Protein AF-A0A1V5F0I2-F1 (afdb_monomer_lite)

Foldseek 3Di:
DVVVVVVVVVVVVVVVVVVVVPDPPVVVVVVLLVVLLVLLVVLLVQLLCVVVVVDPDDDLVVSVVVNQVSLLVLLLQLVLVSLVVSVVSQVVSCVPGNNSDDPPDCSVVSNVSSNVNNVQQVVLLPDDWDWDDAVQFIWICRSNVQKIWTAGPDDDDPVLVVLLVVLPFDQDVVVNTGMDGNDPSVVVSVVVSRVVRVVD

pLDDT: mean 91.67, std 5.48, range [57.0, 97.25]

Radius of gyration: 23.72 Å; chains: 1; bounding box: 55×35×64 Å

Sequence (200 aa):
MMEFSDWRERALKAIAKKKEDNKPQSVKNSENWERLRNDIISSAATIHGINTGIERGYSKALFVSNIYQKVETYAKHGNVEIVSAAIEEIRKFNETMSVVITERHKFFKLLEMAENAKAAKESNSERENSEITIPGGKVVQNWKENRLQIIFDNKPDYDTIRELKKWGFKWAPSVAAWQRFNNNNSIFALKQIIKYLKEK

Secondary structure (DSSP, 8-state):
-HHHHHHHHHHHHHHHHHHHHTS-HHHHHHHHHHHHHHHHHHHHHHHHHHHTTSS-S--HHHHHHHHHHHHHHHHHTT-HHHHHHHHHHHHHHHHHT--SS-TTSTTTTHHHHHHHHHHHHHHHHHSPPEEEEETTEEEEEETTTTEEEEEESSPPPHHHHHHHHHTT-EEEGGGTEEEEESSHHHHHHHHHHHHHHH--

Structure (mmCIF, N/CA/C/O backbone):
data_AF-A0A1V5F0I2-F1
#
_entry.id   AF-A0A1V5F0I2-F1
#
loop_
_atom_site.group_PDB
_atom_site.id
_atom_site.type_symbol
_atom_site.label_atom_id
_atom_site.label_alt_id
_atom_site.label_comp_id
_atom_site.label_asym_id
_atom_site.label_entity_id
_atom_site.label_seq_id
_atom_site.pdbx_PDB_ins_code
_atom_site.Cartn_x
_atom_site.Cartn_y
_atom_site.Cartn_z
_atom_site.occupancy
_atom_site.B_iso_or_equiv
_atom_site.auth_seq_id
_atom_site.auth_comp_id
_atom_site.auth_asym_id
_atom_site.auth_atom_id
_atom_site.pdbx_PDB_model_num
ATOM 1 N N . MET A 1 1 ? -33.434 -22.268 -12.925 1.00 57.00 1 MET A N 1
ATOM 2 C CA . MET A 1 1 ? -32.178 -23.034 -13.117 1.00 57.00 1 MET A CA 1
ATOM 3 C C . MET A 1 1 ? -30.894 -22.190 -12.991 1.00 57.00 1 MET A C 1
ATOM 5 O O . MET A 1 1 ? -29.822 -22.765 -13.105 1.00 57.00 1 MET A O 1
ATOM 9 N N . MET A 1 2 ? -30.958 -20.878 -12.700 1.00 62.00 2 MET A N 1
ATOM 10 C CA . MET A 1 2 ? -29.774 -19.996 -12.570 1.00 62.00 2 MET A CA 1
ATOM 11 C C . MET A 1 2 ? -29.039 -20.139 -11.217 1.00 62.00 2 MET A C 1
ATOM 13 O O . MET A 1 2 ? -27.815 -20.145 -11.173 1.00 62.00 2 MET A O 1
ATOM 17 N N . GLU A 1 3 ? -29.780 -20.394 -10.134 1.00 79.25 3 GLU A N 1
ATOM 18 C CA . GLU A 1 3 ? -29.269 -20.452 -8.750 1.00 79.25 3 GLU A CA 1
ATOM 19 C C . GLU A 1 3 ? -28.135 -21.468 -8.511 1.00 79.25 3 GLU A C 1
ATOM 21 O O 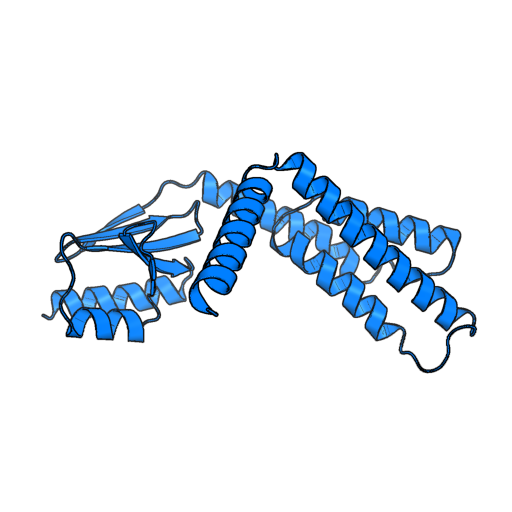. GLU A 1 3 ? -27.153 -21.168 -7.833 1.00 79.25 3 GLU A O 1
ATOM 26 N N . PHE A 1 4 ? -28.229 -22.678 -9.080 1.00 85.12 4 PHE A N 1
ATOM 27 C CA . PHE A 1 4 ? -27.209 -23.713 -8.860 1.00 85.12 4 PHE A CA 1
ATOM 28 C C . PHE A 1 4 ? -25.910 -23.431 -9.626 1.00 85.12 4 PHE A C 1
ATOM 30 O O . PHE A 1 4 ? -24.822 -23.704 -9.118 1.00 85.12 4 PHE A O 1
ATOM 37 N N . SER A 1 5 ? -26.011 -22.862 -10.832 1.00 87.06 5 SER A N 1
ATOM 38 C CA . SER A 1 5 ? -24.840 -22.491 -11.633 1.00 87.06 5 SER A CA 1
ATOM 39 C C . SER A 1 5 ? -24.050 -21.373 -10.954 1.00 87.06 5 SER A C 1
ATOM 41 O O . SER A 1 5 ? -22.839 -21.506 -10.770 1.00 87.06 5 SER A O 1
ATOM 43 N N . ASP A 1 6 ? -24.742 -20.330 -10.492 1.00 90.19 6 ASP A N 1
ATOM 44 C CA . ASP A 1 6 ? -24.127 -19.195 -9.799 1.00 90.19 6 ASP A CA 1
ATOM 45 C C . ASP A 1 6 ? -23.510 -19.620 -8.461 1.00 90.19 6 ASP A C 1
ATOM 47 O O . ASP A 1 6 ? -22.396 -19.212 -8.113 1.00 90.19 6 ASP A O 1
ATOM 51 N N . TRP A 1 7 ? -24.200 -20.487 -7.712 1.00 91.31 7 TRP A N 1
ATOM 52 C CA . TRP A 1 7 ? -23.655 -21.071 -6.489 1.00 91.31 7 TRP A CA 1
ATOM 53 C C . TRP A 1 7 ? -22.389 -21.889 -6.768 1.00 91.31 7 TRP A C 1
ATOM 55 O O . TRP A 1 7 ? -21.374 -21.702 -6.091 1.00 91.31 7 TRP A O 1
ATOM 65 N N . ARG A 1 8 ? -22.409 -22.752 -7.792 1.00 92.81 8 ARG A N 1
ATOM 66 C CA . ARG A 1 8 ? -21.257 -23.576 -8.179 1.00 92.81 8 ARG A CA 1
ATOM 67 C C . ARG A 1 8 ? -20.074 -22.712 -8.600 1.00 92.81 8 ARG A C 1
ATOM 69 O O . ARG A 1 8 ? -18.951 -22.992 -8.190 1.00 92.81 8 ARG A O 1
ATOM 76 N N . GLU A 1 9 ? -20.301 -21.652 -9.371 1.00 92.94 9 GLU A N 1
ATOM 77 C CA . GLU A 1 9 ? -19.242 -20.724 -9.771 1.00 92.94 9 GLU A CA 1
ATOM 78 C C . GLU A 1 9 ? -18.611 -20.034 -8.551 1.00 92.94 9 GLU A C 1
ATOM 80 O O . GLU A 1 9 ? -17.384 -19.990 -8.423 1.00 92.94 9 GLU A O 1
ATOM 85 N N . ARG A 1 10 ? -19.433 -19.552 -7.608 1.00 91.44 10 ARG A N 1
ATOM 86 C CA . ARG A 1 10 ? -18.952 -18.958 -6.349 1.00 91.44 10 ARG A CA 1
ATOM 87 C C . ARG A 1 10 ? -18.160 -19.961 -5.513 1.00 91.44 10 ARG A C 1
ATOM 89 O O . ARG A 1 10 ? -17.100 -19.608 -4.997 1.00 91.44 10 ARG A O 1
ATOM 96 N N . ALA A 1 11 ? -18.633 -21.202 -5.409 1.00 91.88 11 ALA A N 1
ATOM 97 C CA . ALA A 1 11 ? -17.952 -22.266 -4.678 1.00 91.88 11 ALA A CA 1
ATOM 98 C C . ALA A 1 11 ? -16.592 -22.603 -5.309 1.00 91.88 11 ALA A C 1
ATOM 100 O O . ALA A 1 11 ? -15.584 -22.652 -4.606 1.00 91.88 11 ALA A O 1
ATOM 101 N N . LEU A 1 12 ? -16.529 -22.749 -6.636 1.00 94.69 12 LEU A N 1
ATOM 102 C CA . LEU A 1 12 ? -15.278 -22.996 -7.357 1.00 94.69 12 LEU A CA 1
ATOM 103 C C . LEU A 1 12 ? -14.288 -21.835 -7.198 1.00 94.69 12 LEU A C 1
ATOM 105 O O . LEU A 1 12 ? -13.113 -22.075 -6.923 1.00 94.69 12 LEU A O 1
ATOM 109 N N . LYS A 1 13 ? -14.755 -20.581 -7.282 1.00 92.88 13 LYS A N 1
ATOM 110 C CA . LYS A 1 13 ? -13.926 -19.394 -7.005 1.00 92.88 13 LYS A CA 1
ATOM 111 C C . LYS A 1 13 ? -13.403 -19.388 -5.567 1.00 92.88 13 LYS A C 1
ATOM 113 O O . LYS A 1 13 ? -12.234 -19.078 -5.351 1.00 92.88 13 LYS A O 1
ATOM 118 N N . ALA A 1 14 ? -14.229 -19.757 -4.588 1.00 90.56 14 ALA A N 1
ATOM 119 C CA . ALA A 1 14 ? -13.815 -19.847 -3.189 1.00 90.56 14 ALA A CA 1
ATOM 120 C C . ALA A 1 14 ? -12.764 -20.949 -2.964 1.00 90.56 14 ALA A C 1
ATOM 122 O O . ALA A 1 14 ? -11.783 -20.720 -2.258 1.00 90.56 14 ALA A O 1
ATOM 123 N N . ILE A 1 15 ? -12.925 -22.115 -3.599 1.00 91.50 15 ILE A N 1
ATOM 124 C CA . ILE A 1 15 ? -11.950 -23.216 -3.554 1.00 91.50 15 ILE A CA 1
ATOM 125 C C . ILE A 1 15 ? -10.629 -22.790 -4.201 1.00 91.50 15 ILE A C 1
ATOM 127 O O . ILE A 1 15 ? -9.569 -22.988 -3.608 1.00 91.50 15 ILE A O 1
ATOM 131 N N . ALA A 1 16 ? -10.681 -22.169 -5.383 1.00 91.06 16 ALA A N 1
ATOM 132 C CA . ALA A 1 16 ? -9.500 -21.660 -6.074 1.00 91.06 16 ALA A CA 1
ATOM 133 C C . ALA A 1 16 ? -8.764 -20.616 -5.225 1.00 91.06 16 ALA A C 1
ATOM 135 O O . ALA A 1 16 ? -7.553 -20.715 -5.048 1.00 91.06 16 ALA A O 1
ATOM 136 N N . LYS A 1 17 ? -9.503 -19.679 -4.619 1.00 88.25 17 LYS A N 1
ATOM 137 C CA . LYS A 1 17 ? -8.945 -18.695 -3.689 1.00 88.25 17 LYS A CA 1
ATOM 138 C C . LYS A 1 17 ? -8.277 -19.363 -2.490 1.00 88.25 17 LYS A C 1
ATOM 140 O O . LYS A 1 17 ? -7.156 -19.013 -2.162 1.00 88.25 17 LYS A O 1
ATOM 145 N N . LYS A 1 18 ? -8.910 -20.369 -1.880 1.00 88.38 18 LYS A N 1
ATOM 146 C CA . LYS A 1 18 ? -8.328 -21.099 -0.744 1.00 88.38 18 LYS A CA 1
ATOM 147 C C . LYS A 1 18 ? -7.057 -21.860 -1.136 1.00 88.38 18 LYS A C 1
ATOM 149 O O . LYS A 1 18 ? -6.106 -21.911 -0.363 1.00 88.38 18 LYS A O 1
ATOM 154 N N . LYS A 1 19 ? -7.022 -22.428 -2.345 1.00 88.12 19 LYS A N 1
ATOM 155 C CA . LYS A 1 19 ? -5.822 -23.066 -2.902 1.00 88.12 19 LYS A CA 1
ATOM 156 C C . LYS A 1 19 ? -4.697 -22.048 -3.110 1.00 88.12 19 LYS A C 1
ATOM 158 O O . LYS A 1 19 ? -3.558 -22.340 -2.762 1.00 88.12 19 LYS A O 1
ATOM 163 N N . GLU A 1 20 ? -5.022 -20.865 -3.627 1.00 82.06 20 GLU A N 1
ATOM 164 C CA . GLU A 1 20 ? -4.080 -19.753 -3.787 1.00 82.06 20 GLU A CA 1
ATOM 165 C C . GLU A 1 20 ? -3.567 -19.255 -2.429 1.00 82.06 20 GLU A C 1
ATOM 167 O O . GLU A 1 20 ? -2.363 -19.112 -2.235 1.00 82.06 20 GLU A O 1
ATOM 172 N N . ASP A 1 21 ? -4.457 -19.064 -1.454 1.00 81.69 21 ASP A N 1
ATOM 173 C CA . ASP A 1 21 ? -4.124 -18.626 -0.097 1.00 81.69 21 ASP A CA 1
ATOM 174 C C . ASP A 1 21 ? -3.159 -19.608 0.587 1.00 81.69 21 ASP A C 1
ATOM 176 O O . ASP A 1 21 ? -2.220 -19.165 1.248 1.00 81.69 21 ASP A O 1
ATOM 180 N N . ASN A 1 22 ? -3.306 -20.909 0.325 1.00 86.75 22 ASN A N 1
ATOM 181 C CA . ASN A 1 22 ? -2.436 -21.965 0.844 1.00 86.75 22 ASN A CA 1
ATOM 182 C C . ASN A 1 22 ? -1.082 -22.106 0.123 1.00 86.75 22 ASN A C 1
ATOM 184 O O . ASN A 1 22 ? -0.243 -22.880 0.587 1.00 86.75 22 ASN A O 1
ATOM 188 N N . LYS A 1 23 ? -0.835 -21.410 -0.999 1.00 87.44 23 LYS A N 1
ATOM 189 C CA . LYS A 1 23 ? 0.492 -21.446 -1.638 1.00 87.44 23 LYS A CA 1
ATOM 190 C C . LYS A 1 23 ? 1.561 -20.902 -0.673 1.00 87.44 23 LYS A C 1
ATOM 192 O O . LYS A 1 23 ? 1.317 -19.872 -0.033 1.00 87.44 23 LYS A O 1
ATOM 197 N N . PRO A 1 24 ? 2.760 -21.515 -0.612 1.00 86.81 24 PRO A N 1
ATOM 198 C CA . PRO A 1 24 ? 3.881 -20.969 0.146 1.00 86.81 24 PRO A CA 1
ATOM 199 C C . PRO A 1 24 ? 4.198 -19.531 -0.274 1.00 86.81 24 PRO A C 1
ATOM 201 O O . PRO A 1 24 ? 4.158 -19.192 -1.460 1.00 86.81 24 PRO A O 1
ATOM 204 N N . GLN A 1 25 ? 4.549 -18.686 0.696 1.00 78.81 25 GLN A N 1
ATOM 205 C CA . GLN A 1 25 ? 4.802 -17.265 0.444 1.00 78.81 25 GLN A CA 1
ATOM 206 C C . GLN A 1 25 ? 5.958 -17.036 -0.543 1.00 78.81 25 GLN A C 1
ATOM 208 O O . GLN A 1 25 ? 5.900 -16.101 -1.337 1.00 78.81 25 GLN A O 1
ATOM 213 N N . SER A 1 26 ? 6.968 -17.911 -0.551 1.00 80.94 26 SER A N 1
ATOM 214 C CA . SER A 1 26 ? 8.085 -17.864 -1.503 1.00 80.94 26 SER A CA 1
ATOM 215 C C . SER A 1 26 ? 7.626 -18.006 -2.957 1.00 80.94 26 SER A C 1
ATOM 217 O O . SER A 1 26 ? 8.048 -17.231 -3.809 1.00 80.94 26 SER A O 1
ATOM 219 N N . VAL A 1 27 ? 6.706 -18.937 -3.229 1.00 83.69 27 VAL A N 1
ATOM 220 C CA . VAL A 1 27 ? 6.144 -19.169 -4.570 1.00 83.69 27 VAL A CA 1
ATOM 221 C C . VAL A 1 27 ? 5.279 -17.988 -5.008 1.00 83.69 27 VAL A C 1
ATOM 223 O O . VAL A 1 27 ? 5.364 -17.538 -6.145 1.00 83.69 27 VAL A O 1
ATOM 226 N N . LYS A 1 28 ? 4.482 -17.420 -4.095 1.00 82.06 28 LYS A N 1
ATOM 227 C CA . LYS A 1 28 ? 3.721 -16.195 -4.392 1.00 82.06 28 LYS A CA 1
ATOM 228 C C . LYS A 1 28 ? 4.651 -15.034 -4.738 1.00 82.06 28 LYS A C 1
ATOM 230 O O . LYS A 1 28 ? 4.360 -14.263 -5.647 1.00 82.06 28 LYS A O 1
ATOM 235 N N . ASN A 1 29 ? 5.758 -14.893 -4.011 1.00 82.94 29 ASN A N 1
ATOM 236 C CA . ASN A 1 29 ? 6.728 -13.830 -4.250 1.00 82.94 29 ASN A CA 1
ATOM 237 C C . ASN A 1 29 ? 7.417 -13.993 -5.609 1.00 82.94 29 ASN A C 1
ATOM 239 O O . ASN A 1 29 ? 7.534 -13.001 -6.323 1.00 82.94 29 ASN A O 1
ATOM 243 N N . SER A 1 30 ? 7.805 -15.213 -5.994 1.00 86.12 30 SER A N 1
ATOM 244 C CA . SER A 1 30 ? 8.421 -15.464 -7.302 1.00 86.12 30 SER A CA 1
ATOM 245 C C . SER A 1 30 ? 7.444 -15.241 -8.459 1.00 86.12 30 SER A C 1
ATOM 247 O O . SER A 1 30 ? 7.791 -14.549 -9.410 1.00 86.12 30 SER A O 1
ATOM 249 N N . GLU A 1 31 ? 6.203 -15.732 -8.361 1.00 89.25 31 GLU A N 1
ATOM 250 C CA . GLU A 1 31 ? 5.157 -15.478 -9.366 1.00 89.25 31 GLU A CA 1
ATOM 251 C C . GLU A 1 31 ? 4.874 -13.972 -9.517 1.00 89.25 31 GLU A C 1
ATOM 253 O O . GLU A 1 31 ? 4.729 -13.459 -10.628 1.00 89.25 31 GLU A O 1
ATOM 258 N N . ASN A 1 32 ? 4.805 -13.247 -8.397 1.00 88.94 32 ASN A N 1
ATOM 259 C CA . ASN A 1 32 ? 4.594 -11.801 -8.399 1.00 88.94 32 ASN A CA 1
ATOM 260 C C . ASN A 1 32 ? 5.786 -11.042 -8.994 1.00 88.94 32 ASN A C 1
ATOM 262 O O . ASN A 1 32 ? 5.575 -10.091 -9.747 1.00 88.94 32 ASN A O 1
ATOM 266 N N . TRP A 1 33 ? 7.015 -11.457 -8.674 1.00 93.88 33 TRP A N 1
ATOM 267 C CA . TRP A 1 33 ? 8.226 -10.898 -9.270 1.00 93.88 33 TRP A CA 1
ATOM 268 C C . TRP A 1 33 ? 8.237 -11.102 -10.782 1.00 93.88 33 TRP A C 1
ATOM 270 O O . TRP A 1 33 ? 8.435 -10.140 -11.513 1.00 93.88 33 TRP A O 1
ATOM 280 N N . GLU A 1 34 ? 7.945 -12.310 -11.261 1.00 94.25 34 GLU A N 1
ATOM 281 C CA . GLU A 1 34 ? 7.967 -12.616 -12.691 1.00 94.25 34 GLU A CA 1
ATOM 282 C C . GLU A 1 34 ? 6.945 -11.776 -13.470 1.00 94.25 34 GLU A C 1
ATOM 284 O O . GLU A 1 34 ? 7.245 -11.229 -14.532 1.00 94.25 34 GLU A O 1
ATOM 289 N N . ARG A 1 35 ? 5.740 -11.589 -12.918 1.00 93.62 35 ARG A N 1
ATOM 290 C CA . ARG A 1 35 ? 4.734 -10.684 -13.501 1.00 93.62 35 ARG A CA 1
ATOM 291 C C . ARG A 1 35 ? 5.236 -9.243 -13.563 1.00 93.62 35 ARG A C 1
ATOM 293 O O . ARG A 1 35 ? 5.158 -8.615 -14.616 1.00 93.62 35 ARG A O 1
ATOM 300 N N . LEU A 1 36 ? 5.775 -8.734 -12.453 1.00 95.94 36 LEU A N 1
ATOM 301 C CA . LEU A 1 36 ? 6.311 -7.376 -12.387 1.00 95.94 36 LEU A CA 1
ATOM 302 C C . LEU A 1 36 ? 7.481 -7.183 -13.360 1.00 95.94 36 LEU A C 1
ATOM 304 O O . LEU A 1 36 ? 7.539 -6.170 -14.051 1.00 95.94 36 LEU A O 1
ATOM 308 N N . ARG A 1 37 ? 8.392 -8.153 -13.436 1.00 96.38 37 ARG A N 1
ATOM 309 C CA . ARG A 1 37 ? 9.542 -8.145 -14.338 1.00 96.38 37 ARG A CA 1
ATOM 310 C C . ARG A 1 37 ? 9.094 -8.052 -15.794 1.00 96.38 37 ARG A C 1
ATOM 312 O O . ARG A 1 37 ? 9.565 -7.175 -16.513 1.00 96.38 37 ARG A O 1
ATOM 319 N N . ASN A 1 38 ? 8.144 -8.888 -16.208 1.00 96.19 38 ASN A N 1
ATOM 320 C CA . ASN A 1 38 ? 7.595 -8.855 -17.566 1.00 96.19 38 ASN A CA 1
ATOM 321 C C . ASN A 1 38 ? 6.925 -7.509 -17.890 1.00 96.19 38 ASN A C 1
ATOM 323 O O . ASN A 1 38 ? 7.146 -6.950 -18.965 1.00 96.19 38 ASN A O 1
ATOM 327 N N . ASP A 1 39 ? 6.183 -6.937 -16.939 1.00 95.38 39 ASP A N 1
ATOM 328 C CA . ASP A 1 39 ? 5.582 -5.607 -17.085 1.00 95.38 39 ASP A CA 1
ATOM 329 C C . ASP A 1 39 ? 6.628 -4.489 -17.232 1.00 95.38 39 ASP A C 1
ATOM 331 O O . ASP A 1 39 ? 6.458 -3.568 -18.043 1.00 95.38 39 ASP A O 1
ATOM 335 N N . ILE A 1 40 ? 7.702 -4.553 -16.437 1.00 95.81 40 ILE A N 1
ATOM 336 C CA . ILE A 1 40 ? 8.821 -3.608 -16.490 1.00 95.81 40 ILE A CA 1
ATOM 337 C C . ILE A 1 40 ? 9.500 -3.692 -17.854 1.00 95.81 40 ILE A C 1
ATOM 339 O O . ILE A 1 40 ? 9.665 -2.662 -18.506 1.00 95.81 40 ILE A O 1
ATOM 343 N N . ILE A 1 41 ? 9.841 -4.902 -18.302 1.00 95.56 41 ILE A N 1
ATOM 344 C CA . ILE A 1 41 ? 10.519 -5.136 -19.581 1.00 95.56 41 ILE A CA 1
ATOM 345 C C . ILE A 1 41 ? 9.648 -4.671 -20.747 1.00 95.56 41 ILE A C 1
ATOM 347 O O . ILE A 1 41 ? 10.136 -3.954 -21.615 1.00 95.56 41 ILE A O 1
ATOM 351 N N . SER A 1 42 ? 8.354 -5.003 -20.756 1.00 94.88 42 SER A N 1
ATOM 352 C CA . SER A 1 42 ? 7.424 -4.551 -21.800 1.00 94.88 42 SER A CA 1
ATOM 353 C C . SER A 1 42 ? 7.327 -3.019 -21.854 1.00 94.88 42 SER A C 1
ATOM 355 O O . SER A 1 42 ? 7.419 -2.415 -22.929 1.00 94.88 42 SER A O 1
ATOM 357 N N . SER A 1 43 ? 7.225 -2.363 -20.692 1.00 95.06 43 SER A N 1
ATOM 358 C CA . SER A 1 43 ? 7.191 -0.896 -20.614 1.00 95.06 43 SER A CA 1
ATOM 359 C C . SER A 1 43 ? 8.515 -0.269 -21.073 1.00 95.06 43 SER A C 1
ATOM 361 O O . SER A 1 43 ? 8.514 0.725 -21.797 1.00 95.06 43 SER A O 1
ATOM 363 N N . ALA A 1 44 ? 9.648 -0.861 -20.691 1.00 94.81 44 ALA A N 1
ATOM 364 C CA . ALA A 1 44 ? 10.986 -0.423 -21.077 1.00 94.81 44 ALA A CA 1
ATOM 365 C C . ALA A 1 44 ? 11.248 -0.592 -22.584 1.00 94.81 44 ALA A C 1
ATOM 367 O O . ALA A 1 44 ? 11.761 0.328 -23.222 1.00 94.81 44 ALA A O 1
ATOM 368 N N . ALA A 1 45 ? 10.823 -1.714 -23.172 1.00 94.06 45 ALA A N 1
ATOM 369 C CA . ALA A 1 45 ? 10.884 -1.969 -24.610 1.00 94.06 45 ALA A CA 1
ATOM 370 C C . ALA A 1 45 ? 10.064 -0.944 -25.402 1.00 94.06 45 ALA A C 1
ATOM 372 O O . ALA A 1 45 ? 10.539 -0.414 -26.404 1.00 94.06 45 ALA A O 1
ATOM 373 N N . THR A 1 46 ? 8.877 -0.583 -24.909 1.00 94.12 46 THR A N 1
ATOM 374 C CA . THR A 1 46 ? 8.059 0.458 -25.548 1.00 94.12 46 THR A CA 1
ATOM 375 C C . THR A 1 46 ? 8.752 1.821 -25.497 1.00 94.12 46 THR A C 1
ATOM 377 O O . THR A 1 46 ? 8.799 2.540 -26.490 1.00 94.12 46 THR A O 1
ATOM 380 N N . ILE A 1 47 ? 9.372 2.170 -24.364 1.00 93.38 47 ILE A N 1
ATOM 381 C CA . ILE A 1 47 ? 10.175 3.397 -24.245 1.00 93.38 47 ILE A CA 1
ATOM 382 C C . ILE A 1 47 ? 11.361 3.383 -25.214 1.00 93.38 47 ILE A C 1
ATOM 384 O O . ILE A 1 47 ? 11.660 4.415 -25.814 1.00 93.38 47 ILE A O 1
ATOM 388 N N . HIS A 1 48 ? 12.028 2.239 -25.373 1.00 93.25 48 HIS A N 1
ATOM 389 C CA . HIS A 1 48 ? 13.091 2.080 -26.359 1.00 93.25 48 HIS A CA 1
ATOM 390 C C . HIS A 1 48 ? 12.569 2.338 -27.778 1.00 93.25 48 HIS A C 1
ATOM 392 O O . HIS A 1 48 ? 13.150 3.159 -28.483 1.00 93.25 48 HIS A O 1
ATOM 398 N N . GLY A 1 49 ? 11.432 1.739 -28.151 1.00 92.81 49 GLY A N 1
ATOM 399 C CA . GLY A 1 49 ? 10.766 1.974 -29.437 1.00 92.81 49 GLY A CA 1
ATOM 400 C C . GLY A 1 49 ? 10.395 3.441 -29.676 1.00 92.81 49 GLY A C 1
ATOM 401 O O . GLY A 1 49 ? 10.530 3.932 -30.795 1.00 92.81 49 GLY A O 1
ATOM 402 N N . ILE A 1 50 ? 9.988 4.171 -28.631 1.00 91.88 50 ILE A N 1
ATOM 403 C CA . ILE A 1 50 ? 9.727 5.619 -28.711 1.00 91.88 50 ILE A CA 1
ATOM 404 C C . ILE A 1 50 ? 11.036 6.391 -28.930 1.00 91.88 50 ILE A C 1
ATOM 406 O O . ILE A 1 50 ? 11.088 7.282 -29.774 1.00 91.88 50 ILE A O 1
ATOM 410 N N . ASN A 1 51 ? 12.100 6.059 -28.188 1.00 89.81 51 ASN A N 1
ATOM 411 C CA . ASN A 1 51 ? 13.399 6.733 -28.313 1.00 89.81 51 ASN A CA 1
ATOM 412 C C . ASN A 1 51 ? 14.018 6.533 -29.712 1.00 89.81 51 ASN A C 1
ATOM 414 O O . ASN A 1 51 ? 14.687 7.434 -30.209 1.00 89.81 51 ASN A O 1
ATOM 418 N N . THR A 1 52 ? 13.808 5.370 -30.338 1.00 90.94 52 THR A N 1
ATOM 419 C CA . THR A 1 52 ? 14.316 5.041 -31.683 1.00 90.94 52 THR A CA 1
ATOM 420 C C . THR A 1 52 ? 13.372 5.461 -32.814 1.00 90.94 52 THR A C 1
ATOM 422 O O . THR A 1 52 ? 13.736 5.364 -33.984 1.00 90.94 52 THR A O 1
ATOM 425 N N . GLY A 1 53 ? 12.172 5.953 -32.491 1.00 87.69 53 GLY A N 1
ATOM 426 C CA . GLY A 1 53 ? 11.184 6.423 -33.465 1.00 87.69 53 GLY A CA 1
ATOM 427 C C . GLY A 1 53 ? 10.385 5.321 -34.175 1.00 87.69 53 GLY A C 1
ATOM 428 O O . GLY A 1 53 ? 9.675 5.635 -35.138 1.00 87.69 53 GLY A O 1
ATOM 429 N N . ILE A 1 54 ? 10.486 4.068 -33.706 1.00 88.00 54 ILE A N 1
ATOM 430 C CA . ILE A 1 54 ? 9.671 2.926 -34.158 1.00 88.00 54 ILE A CA 1
ATOM 431 C C . ILE A 1 54 ? 8.224 3.108 -33.688 1.00 88.00 54 ILE A C 1
ATOM 433 O O . ILE A 1 54 ? 7.292 3.047 -34.487 1.00 88.00 54 ILE A O 1
ATOM 437 N N . GLU A 1 55 ? 8.044 3.383 -32.397 1.00 85.75 55 GLU A N 1
ATOM 438 C CA . GLU A 1 55 ? 6.736 3.606 -31.782 1.00 85.75 55 GLU A CA 1
ATOM 439 C C . GLU A 1 55 ? 6.376 5.094 -31.857 1.00 85.75 55 GLU A C 1
ATOM 441 O O . GLU A 1 55 ? 7.143 5.958 -31.422 1.00 85.75 55 GLU A O 1
ATOM 446 N N . ARG A 1 56 ? 5.196 5.415 -32.398 1.00 85.19 56 ARG A N 1
ATOM 447 C CA . ARG A 1 56 ? 4.714 6.797 -32.569 1.00 85.19 56 ARG A CA 1
ATOM 448 C C . ARG A 1 56 ? 3.355 6.982 -31.902 1.00 85.19 56 ARG A C 1
ATOM 450 O O . ARG A 1 56 ? 2.534 6.076 -31.892 1.00 85.19 56 ARG A O 1
ATOM 457 N N . GLY A 1 57 ? 3.107 8.178 -31.369 1.00 82.69 57 GLY A N 1
ATOM 458 C CA . GLY A 1 57 ? 1.823 8.539 -30.750 1.00 82.69 57 GLY A CA 1
ATOM 459 C C . GLY A 1 57 ? 1.709 8.248 -29.249 1.00 82.69 57 GLY A C 1
ATOM 460 O O . GLY A 1 57 ? 0.717 8.634 -28.637 1.00 82.69 57 GLY A O 1
ATOM 461 N N . TYR A 1 58 ? 2.728 7.647 -28.630 1.00 84.88 58 TYR A N 1
ATOM 462 C CA . TYR A 1 58 ? 2.768 7.407 -27.186 1.00 84.88 58 TYR A CA 1
ATOM 463 C C . TYR A 1 58 ? 3.728 8.353 -26.457 1.00 84.88 58 TYR A C 1
ATOM 465 O O . TYR A 1 58 ? 4.758 8.762 -26.991 1.00 84.88 58 TYR A O 1
ATOM 473 N N . SER A 1 59 ? 3.422 8.668 -25.195 1.00 89.31 59 SER A N 1
ATOM 474 C CA . SER A 1 59 ? 4.303 9.464 -24.334 1.00 89.31 59 SER A CA 1
ATOM 475 C C . SER A 1 59 ? 5.193 8.571 -23.469 1.00 89.31 59 SER A C 1
ATOM 477 O O . SER A 1 59 ? 4.699 7.795 -22.648 1.00 89.31 59 SER A O 1
ATOM 479 N N . LYS A 1 60 ? 6.519 8.744 -23.578 1.00 91.38 60 LYS A N 1
ATOM 480 C CA . LYS A 1 60 ? 7.530 8.064 -22.741 1.00 91.38 60 LYS A CA 1
ATOM 481 C C . LYS A 1 60 ? 7.236 8.191 -21.241 1.00 91.38 60 LYS A C 1
ATOM 483 O O . LYS A 1 60 ? 7.442 7.243 -20.485 1.00 91.38 60 LYS A O 1
ATOM 488 N N . ALA A 1 61 ? 6.731 9.347 -20.809 1.00 92.81 61 ALA A N 1
ATOM 489 C CA . ALA A 1 61 ? 6.451 9.619 -19.402 1.00 92.81 61 ALA A CA 1
ATOM 490 C C . ALA A 1 61 ? 5.393 8.673 -18.806 1.00 92.81 61 ALA A C 1
ATOM 492 O O . ALA A 1 61 ? 5.477 8.343 -17.623 1.00 92.81 61 ALA A O 1
ATOM 493 N N . LEU A 1 62 ? 4.436 8.195 -19.613 1.00 94.38 62 LEU A N 1
ATOM 494 C CA . LEU A 1 62 ? 3.394 7.271 -19.155 1.00 94.38 62 LEU A CA 1
ATOM 495 C C . LEU A 1 62 ? 3.991 5.928 -18.733 1.00 94.38 62 LEU A C 1
ATOM 497 O O . LEU A 1 62 ? 3.681 5.426 -17.655 1.00 94.38 62 LEU A O 1
ATOM 501 N N . PHE A 1 63 ? 4.905 5.386 -19.535 1.00 95.31 63 PHE A N 1
ATOM 502 C CA . PHE A 1 63 ? 5.572 4.120 -19.237 1.00 95.31 63 PHE A CA 1
ATOM 503 C C . PHE 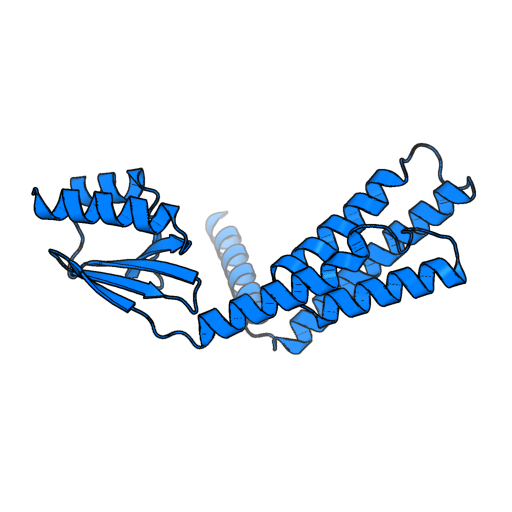A 1 63 ? 6.532 4.242 -18.049 1.00 95.31 63 PHE A C 1
ATOM 505 O O . PHE A 1 63 ? 6.550 3.365 -17.189 1.00 95.31 63 PHE A O 1
ATOM 512 N N . VAL A 1 64 ? 7.260 5.360 -17.934 1.00 95.75 64 VAL A N 1
ATOM 513 C CA . VAL A 1 64 ? 8.099 5.641 -16.753 1.00 95.75 64 VAL A CA 1
ATOM 514 C C . VAL A 1 64 ? 7.245 5.719 -15.484 1.00 95.75 64 VAL A C 1
ATOM 516 O O . VAL A 1 64 ? 7.596 5.125 -14.464 1.00 95.75 64 VAL A O 1
ATOM 519 N N . SER A 1 65 ? 6.104 6.413 -15.546 1.00 95.62 65 SER A N 1
ATOM 520 C CA . SER A 1 65 ? 5.163 6.505 -14.425 1.00 95.62 65 SER A CA 1
ATOM 521 C C . SER A 1 65 ? 4.580 5.139 -14.061 1.00 95.62 65 SER A C 1
ATOM 523 O O . SER A 1 65 ? 4.503 4.812 -12.880 1.00 95.62 65 SER A O 1
ATOM 525 N N . ASN A 1 66 ? 4.210 4.327 -15.053 1.00 95.81 66 ASN A N 1
ATOM 526 C CA . ASN A 1 66 ? 3.684 2.979 -14.847 1.00 95.81 66 ASN A CA 1
ATOM 527 C C . ASN A 1 66 ? 4.697 2.075 -14.122 1.00 95.81 66 ASN A C 1
ATOM 529 O O . ASN A 1 66 ? 4.360 1.476 -13.101 1.00 95.81 66 ASN A O 1
ATOM 533 N N . ILE A 1 67 ? 5.952 2.038 -14.594 1.00 96.25 67 ILE A N 1
ATOM 534 C CA . ILE A 1 67 ? 7.045 1.301 -13.934 1.00 96.25 67 ILE A CA 1
ATOM 535 C C . ILE A 1 67 ? 7.202 1.782 -12.487 1.00 96.25 67 ILE A C 1
ATOM 537 O O . ILE A 1 67 ? 7.212 0.973 -11.558 1.00 96.25 67 ILE A O 1
ATOM 541 N N . TYR A 1 68 ? 7.278 3.102 -12.286 1.00 97.00 68 TYR A N 1
ATOM 542 C CA . TYR A 1 68 ? 7.448 3.684 -10.959 1.00 97.00 68 TYR A CA 1
ATOM 543 C C . TYR A 1 68 ? 6.318 3.289 -10.006 1.00 97.00 68 TYR A C 1
ATOM 545 O O . TYR A 1 68 ? 6.605 2.790 -8.926 1.00 97.00 68 TYR A O 1
ATOM 553 N N . GLN A 1 69 ? 5.052 3.462 -10.394 1.00 97.06 69 GLN A N 1
ATOM 554 C CA . GLN A 1 69 ? 3.894 3.193 -9.530 1.00 97.06 69 GLN A CA 1
ATOM 555 C C . GLN A 1 69 ? 3.781 1.713 -9.139 1.00 97.06 69 GLN A C 1
ATOM 557 O O . GLN A 1 69 ? 3.455 1.389 -7.990 1.00 97.06 69 GLN A O 1
ATOM 562 N N . LYS A 1 70 ? 4.085 0.803 -10.074 1.00 96.31 70 LYS A N 1
ATOM 563 C CA . LYS A 1 70 ? 4.091 -0.638 -9.796 1.00 96.31 70 LYS A CA 1
ATOM 564 C C . LYS A 1 70 ? 5.155 -0.992 -8.755 1.00 96.31 70 LYS A C 1
ATOM 566 O O . LYS A 1 70 ? 4.824 -1.616 -7.750 1.00 96.31 70 LYS A O 1
ATOM 571 N N . VAL A 1 71 ? 6.395 -0.531 -8.929 1.00 97.06 71 VAL A N 1
ATOM 572 C CA . VAL A 1 71 ? 7.490 -0.794 -7.972 1.00 97.06 71 VAL A CA 1
ATOM 573 C C . VAL A 1 71 ? 7.278 -0.055 -6.643 1.00 97.06 71 VAL A C 1
ATOM 575 O O . VAL A 1 71 ? 7.536 -0.610 -5.575 1.00 97.06 71 VAL A O 1
ATOM 578 N N . GLU A 1 72 ? 6.723 1.160 -6.674 1.00 97.25 72 GLU A N 1
ATOM 579 C CA . GLU A 1 72 ? 6.392 1.955 -5.483 1.00 97.25 72 GLU A CA 1
ATOM 580 C C . GLU A 1 72 ? 5.443 1.200 -4.543 1.00 97.25 72 GLU A C 1
ATOM 582 O O . GLU A 1 72 ? 5.576 1.285 -3.323 1.00 97.25 72 GLU A O 1
ATOM 587 N N . THR A 1 73 ? 4.516 0.416 -5.096 1.00 95.56 73 THR A N 1
ATOM 588 C CA . THR A 1 73 ? 3.593 -0.410 -4.307 1.00 95.56 73 THR A CA 1
ATOM 589 C C . THR A 1 73 ? 4.344 -1.458 -3.480 1.00 95.56 73 THR A C 1
ATOM 591 O O . THR A 1 73 ? 4.090 -1.596 -2.283 1.00 95.56 73 THR A O 1
ATOM 594 N N . TYR A 1 74 ? 5.325 -2.147 -4.069 1.00 95.06 74 TYR A N 1
ATOM 595 C CA . TYR A 1 74 ? 6.164 -3.110 -3.345 1.00 95.06 74 TYR A CA 1
ATOM 596 C C . TYR A 1 74 ? 7.032 -2.433 -2.286 1.00 95.06 74 TYR A C 1
ATOM 598 O O . TYR A 1 74 ? 7.142 -2.937 -1.165 1.00 95.06 74 TYR A O 1
ATOM 606 N N . ALA A 1 75 ? 7.570 -1.256 -2.601 1.00 96.62 75 ALA A N 1
ATOM 607 C CA . ALA A 1 75 ? 8.346 -0.471 -1.654 1.00 96.62 75 ALA A CA 1
ATOM 608 C C . ALA A 1 75 ? 7.498 -0.001 -0.455 1.00 96.62 75 ALA A C 1
ATOM 610 O O . ALA A 1 75 ? 7.913 -0.168 0.686 1.00 96.62 75 ALA A O 1
ATOM 611 N N . LYS A 1 76 ? 6.252 0.451 -0.663 1.00 94.88 76 LYS A N 1
ATOM 612 C CA . LYS A 1 76 ? 5.306 0.771 0.433 1.00 94.88 76 LYS A CA 1
ATOM 613 C C . LYS A 1 76 ? 4.998 -0.433 1.327 1.00 94.88 76 LYS A C 1
ATOM 615 O O . LYS A 1 76 ? 4.646 -0.274 2.495 1.00 94.88 76 LYS A O 1
ATOM 620 N N . HIS A 1 77 ? 5.115 -1.644 0.790 1.00 91.44 77 HIS A N 1
ATOM 621 C CA . HIS A 1 77 ? 4.956 -2.881 1.543 1.00 91.44 77 HIS A CA 1
ATOM 622 C C . HIS A 1 77 ? 6.263 -3.410 2.153 1.00 91.44 77 HIS A C 1
ATOM 624 O O . HIS A 1 77 ? 6.211 -4.437 2.829 1.00 91.44 77 HIS A O 1
ATOM 630 N N . GLY A 1 78 ? 7.396 -2.732 1.978 1.00 92.69 78 GLY A N 1
ATOM 631 C CA . GLY A 1 78 ? 8.685 -3.153 2.528 1.00 92.69 78 GLY A CA 1
ATOM 632 C C . GLY A 1 78 ? 9.280 -4.393 1.858 1.00 92.69 78 GLY A C 1
ATOM 633 O O . GLY A 1 78 ? 10.056 -5.114 2.478 1.00 92.69 78 GLY A O 1
ATOM 634 N N . ASN A 1 79 ? 8.902 -4.684 0.609 1.00 93.25 79 ASN A N 1
ATOM 635 C CA . ASN A 1 79 ? 9.471 -5.805 -0.135 1.00 93.25 79 ASN A CA 1
ATOM 636 C C . ASN A 1 79 ? 10.793 -5.386 -0.801 1.00 93.25 79 ASN A C 1
ATOM 638 O O . ASN A 1 79 ? 10.826 -5.027 -1.977 1.00 93.25 79 ASN A O 1
ATOM 642 N N . VAL A 1 80 ? 11.865 -5.384 -0.006 1.00 94.25 80 VAL A N 1
ATOM 643 C CA . VAL A 1 80 ? 13.199 -4.904 -0.407 1.00 94.25 80 VAL A CA 1
ATOM 644 C C . VAL A 1 80 ? 13.774 -5.726 -1.563 1.00 94.25 80 VAL A C 1
ATOM 646 O O . VAL A 1 80 ? 14.300 -5.152 -2.511 1.00 94.25 80 VAL A O 1
ATOM 649 N N . GLU A 1 81 ? 13.610 -7.050 -1.531 1.00 92.81 81 GLU A N 1
ATOM 650 C CA . GLU A 1 81 ? 14.142 -7.966 -2.550 1.00 92.81 81 GLU A CA 1
ATOM 651 C C . GLU A 1 81 ? 13.563 -7.673 -3.939 1.00 92.81 81 GLU A C 1
ATOM 653 O O . GLU A 1 81 ? 14.308 -7.499 -4.900 1.00 92.81 81 GLU A O 1
ATOM 658 N N . ILE A 1 82 ? 12.235 -7.535 -4.041 1.00 94.00 82 ILE A N 1
ATOM 659 C CA . ILE A 1 82 ? 11.569 -7.230 -5.316 1.00 94.00 82 ILE A CA 1
ATOM 660 C C . ILE A 1 82 ?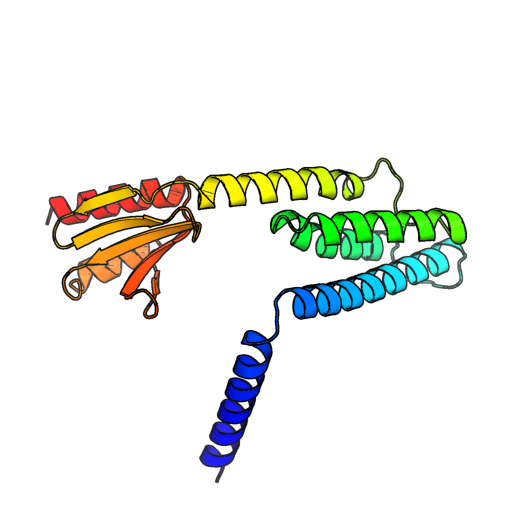 11.974 -5.848 -5.840 1.00 94.00 82 ILE A C 1
ATOM 662 O O . ILE A 1 82 ? 12.167 -5.670 -7.042 1.00 94.00 82 ILE A O 1
ATOM 666 N N . VAL A 1 83 ? 12.098 -4.857 -4.955 1.00 96.19 83 VAL A N 1
ATOM 667 C CA . VAL A 1 83 ? 12.479 -3.492 -5.349 1.00 96.19 83 VAL A CA 1
ATOM 668 C C . VAL A 1 83 ? 13.929 -3.449 -5.830 1.00 96.19 83 VAL A C 1
ATOM 670 O O . VAL A 1 83 ? 14.207 -2.826 -6.854 1.00 96.19 83 VAL A O 1
ATOM 673 N N . SER A 1 84 ? 14.836 -4.140 -5.138 1.00 96.50 84 SER A N 1
ATOM 674 C CA . SER A 1 84 ? 16.236 -4.285 -5.542 1.00 96.50 84 SER A CA 1
ATOM 675 C C . SER A 1 84 ? 16.348 -4.961 -6.912 1.00 96.50 84 SER A C 1
ATOM 677 O O . SER A 1 84 ? 16.956 -4.396 -7.821 1.00 96.50 84 SER A O 1
ATOM 679 N N . ALA A 1 85 ? 15.651 -6.083 -7.113 1.00 96.19 85 ALA A N 1
ATOM 680 C CA . ALA A 1 85 ? 15.627 -6.781 -8.394 1.00 96.19 85 ALA A CA 1
ATOM 681 C C . ALA A 1 85 ? 15.054 -5.907 -9.529 1.00 96.19 85 ALA A C 1
ATOM 683 O O . ALA A 1 85 ? 15.592 -5.891 -10.636 1.00 96.19 85 ALA A O 1
ATOM 684 N N . ALA A 1 86 ? 14.002 -5.120 -9.265 1.00 96.62 86 ALA A N 1
ATOM 685 C CA . ALA A 1 86 ? 13.436 -4.186 -10.244 1.00 96.62 86 ALA A CA 1
ATOM 686 C C . ALA A 1 86 ? 14.432 -3.087 -10.649 1.00 96.62 86 ALA A C 1
ATOM 688 O O . ALA A 1 86 ? 14.502 -2.711 -11.820 1.00 96.62 86 ALA A O 1
ATOM 689 N N . ILE A 1 87 ? 15.202 -2.572 -9.686 1.00 96.56 87 ILE A N 1
ATOM 690 C CA . ILE A 1 87 ? 16.258 -1.585 -9.933 1.00 96.56 87 ILE A CA 1
ATOM 691 C C . ILE A 1 87 ? 17.359 -2.182 -10.809 1.00 96.56 87 ILE A C 1
ATOM 693 O O . ILE A 1 87 ? 17.767 -1.550 -11.785 1.00 96.56 87 ILE A O 1
ATOM 697 N N . GLU A 1 88 ? 17.807 -3.397 -10.501 1.00 96.19 88 GLU A N 1
ATOM 698 C CA . GLU A 1 88 ? 18.803 -4.095 -11.313 1.00 96.19 88 GLU A CA 1
ATOM 699 C C . GLU A 1 88 ? 18.315 -4.358 -12.738 1.00 96.19 88 GLU A C 1
ATOM 701 O O . GLU A 1 88 ? 19.071 -4.151 -13.683 1.00 96.19 88 GLU A O 1
ATOM 706 N N . GLU A 1 89 ? 17.057 -4.766 -12.921 1.00 95.88 89 GLU A N 1
ATOM 707 C CA . GLU A 1 89 ? 16.494 -5.011 -14.254 1.00 95.88 89 GLU A CA 1
ATOM 708 C C . GLU A 1 89 ? 16.473 -3.726 -15.099 1.00 95.88 89 GLU A C 1
ATOM 710 O O . GLU A 1 89 ? 16.842 -3.741 -16.273 1.00 95.88 89 GLU A O 1
ATOM 715 N N . ILE A 1 90 ? 16.119 -2.586 -14.495 1.00 95.88 90 ILE A N 1
ATOM 716 C CA . ILE A 1 90 ? 16.170 -1.281 -15.169 1.00 95.88 90 ILE A CA 1
ATOM 717 C C . ILE A 1 90 ? 17.608 -0.876 -15.510 1.00 95.88 90 ILE A C 1
ATOM 719 O O . ILE A 1 90 ? 17.839 -0.356 -16.602 1.00 95.88 90 ILE A O 1
ATOM 723 N N . ARG A 1 91 ? 18.579 -1.121 -14.620 1.00 95.94 91 ARG A N 1
ATOM 724 C CA . ARG A 1 91 ? 20.002 -0.857 -14.898 1.00 95.94 91 ARG A CA 1
ATOM 725 C C . ARG A 1 91 ? 20.507 -1.690 -16.072 1.00 95.94 91 ARG A C 1
ATOM 727 O O . ARG A 1 91 ? 21.009 -1.118 -17.034 1.00 95.94 91 ARG A O 1
ATOM 734 N N . LYS A 1 92 ? 20.250 -3.001 -16.052 1.00 95.06 92 LYS A N 1
ATOM 735 C CA . LYS A 1 92 ? 20.582 -3.922 -17.154 1.00 95.06 92 LYS A CA 1
ATOM 736 C C . LYS A 1 92 ? 19.971 -3.457 -18.478 1.00 95.06 92 LYS A C 1
ATOM 738 O O . LYS A 1 92 ? 20.639 -3.454 -19.511 1.00 95.06 92 LYS A O 1
ATOM 743 N N . PHE A 1 93 ? 18.712 -3.014 -18.458 1.00 94.25 93 PHE A N 1
ATOM 744 C CA . PHE A 1 93 ? 18.043 -2.503 -19.654 1.00 94.25 93 PHE A CA 1
ATOM 745 C C . PHE A 1 93 ? 18.660 -1.188 -20.160 1.00 94.25 93 PHE A C 1
ATOM 747 O O . PHE A 1 93 ? 18.855 -1.019 -21.366 1.00 94.25 93 PHE A O 1
ATOM 754 N N . ASN A 1 94 ? 18.981 -0.264 -19.248 1.00 93.75 94 ASN A N 1
ATOM 755 C CA . ASN A 1 94 ? 19.625 1.007 -19.578 1.00 93.75 94 ASN A CA 1
ATOM 756 C C . ASN A 1 94 ? 21.004 0.812 -20.225 1.00 93.75 94 ASN A C 1
ATOM 758 O O . ASN A 1 94 ? 21.339 1.566 -21.135 1.00 93.75 94 ASN A O 1
ATOM 762 N N . GLU A 1 95 ? 21.774 -0.177 -19.763 1.00 92.62 95 GLU A N 1
ATOM 763 C CA . GLU A 1 95 ? 23.089 -0.536 -20.310 1.00 92.62 95 GLU A CA 1
ATOM 764 C C . GLU A 1 95 ? 22.984 -1.187 -21.694 1.00 92.62 95 GLU A C 1
ATOM 766 O O . GLU A 1 95 ? 23.772 -0.881 -22.584 1.00 92.62 95 GLU A O 1
ATOM 771 N N . THR A 1 96 ? 22.003 -2.074 -21.883 1.00 91.19 96 THR A N 1
ATOM 772 C CA . THR A 1 96 ? 21.907 -2.903 -23.096 1.00 91.19 96 THR A CA 1
ATOM 773 C C . THR A 1 96 ? 21.220 -2.184 -24.258 1.00 91.19 96 THR A C 1
ATOM 775 O O . THR A 1 96 ? 21.610 -2.366 -25.408 1.00 91.19 96 THR A O 1
ATOM 778 N N . MET A 1 97 ? 20.163 -1.411 -23.984 1.00 88.69 97 MET A N 1
ATOM 779 C CA . MET A 1 97 ? 19.236 -0.934 -25.020 1.00 88.69 97 MET A CA 1
ATOM 780 C C . MET A 1 97 ? 19.157 0.590 -25.092 1.00 88.69 97 MET A C 1
ATOM 782 O O . MET A 1 97 ? 19.563 1.206 -26.072 1.00 88.69 97 MET A O 1
ATOM 786 N N . SER A 1 98 ? 18.555 1.226 -24.087 1.00 85.56 98 SER A N 1
ATOM 787 C CA . SER A 1 98 ? 18.441 2.687 -24.031 1.00 85.56 98 SER A CA 1
ATOM 788 C C . SER A 1 98 ? 18.101 3.147 -22.627 1.00 85.56 98 SER A C 1
ATOM 790 O O . SER A 1 98 ? 17.424 2.429 -21.893 1.00 85.56 98 SER A O 1
ATOM 792 N N . VAL A 1 99 ? 18.473 4.382 -22.291 1.00 90.06 99 VAL A N 1
ATOM 793 C CA . VAL A 1 99 ? 18.163 4.969 -20.985 1.00 90.06 99 VAL A CA 1
ATOM 794 C C . VAL A 1 99 ? 16.655 5.233 -20.849 1.00 90.06 99 VAL A C 1
ATOM 796 O O . VAL A 1 99 ? 16.091 6.205 -21.375 1.00 90.06 99 VAL A O 1
ATOM 799 N N . VAL A 1 100 ? 16.000 4.338 -20.112 1.00 89.56 100 VAL A N 1
ATOM 800 C CA . VAL A 1 100 ? 14.577 4.360 -19.764 1.00 89.56 100 VAL A CA 1
ATOM 801 C C . VAL A 1 100 ? 14.349 5.259 -18.552 1.00 89.56 100 VAL A C 1
ATOM 803 O O . VAL A 1 100 ? 13.593 6.228 -18.645 1.00 89.56 100 VAL A O 1
ATOM 806 N N . ILE A 1 101 ? 15.049 4.991 -17.445 1.00 92.44 101 ILE A N 1
ATOM 807 C CA . ILE A 1 101 ? 15.008 5.789 -16.210 1.00 92.44 101 ILE A CA 1
ATOM 808 C C . ILE A 1 101 ? 16.440 6.143 -15.808 1.00 92.44 101 ILE A C 1
ATOM 810 O O . ILE A 1 101 ? 17.258 5.266 -15.572 1.00 92.44 101 ILE A O 1
ATOM 814 N N . THR A 1 102 ? 16.742 7.434 -15.698 1.00 92.75 102 THR A N 1
ATOM 815 C CA . THR A 1 102 ? 18.066 7.934 -15.288 1.00 92.75 102 THR A CA 1
ATOM 816 C C . THR A 1 102 ? 18.318 7.726 -13.791 1.00 92.75 102 THR A C 1
ATOM 818 O O . THR A 1 102 ? 17.393 7.961 -13.015 1.00 92.75 102 THR A O 1
ATOM 821 N N . GLU A 1 103 ? 19.557 7.452 -13.363 1.00 93.50 103 GLU A N 1
ATOM 822 C CA . GLU A 1 103 ? 19.937 7.240 -11.941 1.00 93.50 103 GLU A CA 1
ATOM 823 C C . GLU A 1 103 ? 19.490 8.367 -10.987 1.00 93.50 103 GLU A C 1
ATOM 825 O O . GLU A 1 103 ? 19.114 8.120 -9.847 1.00 93.50 103 GLU A O 1
ATOM 830 N N . ARG A 1 104 ? 19.416 9.620 -11.460 1.00 93.88 104 ARG A N 1
ATOM 831 C CA . ARG A 1 104 ? 18.924 10.756 -10.652 1.00 93.88 104 ARG A CA 1
ATOM 832 C C . ARG A 1 104 ? 17.421 10.715 -10.335 1.00 93.88 104 ARG A C 1
ATOM 834 O O . ARG A 1 104 ? 16.911 11.580 -9.624 1.00 93.88 104 ARG A O 1
ATOM 841 N N . HIS A 1 105 ? 16.671 9.799 -10.942 1.00 95.88 105 HIS A N 1
ATOM 842 C CA . HIS A 1 105 ? 15.224 9.728 -10.793 1.00 95.88 105 HIS A CA 1
ATOM 843 C C . HIS A 1 105 ? 14.844 9.149 -9.425 1.00 95.88 105 HIS A C 1
ATOM 845 O O . HIS A 1 105 ? 15.475 8.226 -8.917 1.00 95.88 105 HIS A O 1
ATOM 851 N N . LYS A 1 106 ? 13.723 9.613 -8.859 1.00 95.56 106 LYS A N 1
ATOM 852 C CA . LYS A 1 106 ? 13.201 9.142 -7.561 1.00 95.56 106 LYS A CA 1
ATOM 853 C C . LYS A 1 106 ? 12.884 7.639 -7.495 1.00 95.56 106 LYS A C 1
ATOM 855 O O . LYS A 1 106 ? 12.610 7.132 -6.417 1.00 95.56 106 LYS A O 1
ATOM 860 N N . PHE A 1 107 ? 12.902 6.938 -8.628 1.00 96.69 107 PHE A N 1
ATOM 861 C CA . PHE A 1 107 ? 12.760 5.482 -8.699 1.00 96.69 107 PHE A CA 1
ATOM 862 C C . PHE A 1 107 ? 13.842 4.762 -7.887 1.00 96.69 107 PHE A C 1
ATOM 864 O O . PHE A 1 107 ? 13.529 3.840 -7.148 1.00 96.69 107 PHE A O 1
ATOM 871 N N . PHE A 1 108 ? 15.088 5.235 -7.933 1.00 96.25 108 PHE A N 1
ATOM 872 C CA . PHE A 1 108 ? 16.187 4.607 -7.195 1.00 96.25 108 PHE A CA 1
ATOM 873 C C . PHE A 1 108 ? 16.110 4.859 -5.680 1.00 96.25 108 PHE A C 1
ATOM 875 O O . PHE A 1 108 ? 16.643 4.080 -4.898 1.00 96.25 108 PHE A O 1
ATOM 882 N N . LYS A 1 109 ? 15.347 5.874 -5.245 1.00 96.62 109 LYS A N 1
ATOM 883 C CA . LYS A 1 109 ? 15.014 6.106 -3.826 1.00 96.62 109 LYS A CA 1
ATOM 884 C C . LYS A 1 109 ? 13.934 5.157 -3.290 1.00 96.62 109 LYS A C 1
ATOM 886 O O . LYS A 1 109 ? 13.638 5.172 -2.099 1.00 96.62 109 LYS A O 1
ATOM 891 N N . LEU A 1 110 ? 13.317 4.336 -4.146 1.00 97.06 110 LEU A N 1
ATOM 892 C CA . LEU A 1 110 ? 12.326 3.356 -3.698 1.00 97.06 110 LEU A CA 1
ATOM 893 C C . LEU A 1 110 ? 12.952 2.259 -2.832 1.00 97.06 110 LEU A C 1
ATOM 895 O O . LEU A 1 110 ? 12.243 1.701 -2.001 1.00 97.06 110 LEU A O 1
ATOM 899 N N . LEU A 1 111 ? 14.251 1.979 -2.992 1.00 96.62 111 LEU A N 1
ATOM 900 C CA . LEU A 1 111 ? 14.959 1.017 -2.147 1.00 96.62 111 LEU A CA 1
ATOM 901 C C . LEU A 1 111 ? 15.000 1.490 -0.689 1.00 96.62 111 LEU A C 1
ATOM 903 O O . LEU A 1 111 ? 14.523 0.783 0.190 1.00 96.62 111 LEU A O 1
ATOM 907 N N . GLU A 1 112 ? 15.433 2.733 -0.464 1.00 96.12 112 GLU A N 1
ATOM 908 C CA . GLU A 1 112 ? 15.425 3.379 0.857 1.00 96.12 112 GLU A CA 1
ATOM 909 C C . GLU A 1 112 ? 14.006 3.404 1.456 1.00 96.12 112 GLU A C 1
ATOM 911 O O . GLU A 1 112 ? 13.791 3.107 2.631 1.00 96.12 112 GLU A O 1
ATOM 916 N N . MET A 1 113 ? 12.990 3.700 0.638 1.00 96.12 113 MET A N 1
ATOM 917 C CA . MET A 1 113 ? 11.595 3.650 1.085 1.00 96.12 113 MET A CA 1
ATOM 918 C C . MET A 1 113 ? 11.165 2.233 1.499 1.00 96.12 113 MET A C 1
ATOM 920 O O . MET A 1 113 ? 10.430 2.085 2.476 1.00 96.12 113 MET A O 1
ATOM 924 N N . ALA A 1 114 ? 11.606 1.201 0.776 1.00 96.00 114 ALA A N 1
ATOM 925 C CA . ALA A 1 114 ? 11.306 -0.191 1.092 1.00 96.00 114 ALA A CA 1
ATOM 926 C C . ALA A 1 114 ? 11.973 -0.633 2.399 1.00 96.00 114 ALA A C 1
ATOM 928 O O . ALA A 1 114 ? 11.325 -1.275 3.223 1.00 96.00 114 ALA A O 1
ATOM 929 N N . GLU A 1 115 ? 13.229 -0.255 2.616 1.00 95.44 115 GLU A N 1
ATOM 930 C CA . GLU A 1 115 ? 13.959 -0.527 3.857 1.00 95.44 115 GLU A CA 1
ATOM 931 C C . GLU A 1 115 ? 13.274 0.136 5.054 1.00 95.44 115 GLU A C 1
ATOM 933 O O . GLU A 1 115 ? 12.960 -0.535 6.036 1.00 95.44 115 GLU A O 1
ATOM 938 N N . ASN A 1 116 ? 12.917 1.417 4.929 1.00 94.88 116 ASN A N 1
ATOM 939 C CA . ASN A 1 116 ? 12.175 2.142 5.961 1.00 94.88 116 ASN A CA 1
ATOM 940 C C . ASN A 1 116 ? 10.809 1.500 6.253 1.00 94.88 116 ASN A C 1
ATOM 942 O O . ASN A 1 116 ? 10.416 1.356 7.411 1.00 94.88 116 ASN A O 1
ATOM 946 N N . ALA A 1 117 ? 10.077 1.077 5.218 1.00 93.00 117 ALA A N 1
ATOM 947 C CA . ALA A 1 117 ? 8.794 0.400 5.386 1.00 93.00 117 ALA A CA 1
ATOM 948 C C . ALA A 1 117 ? 8.942 -0.988 6.032 1.00 93.00 117 ALA A C 1
ATOM 950 O O . ALA A 1 117 ? 8.083 -1.384 6.823 1.00 93.00 117 ALA A O 1
ATOM 951 N N . LYS A 1 118 ? 10.017 -1.722 5.721 1.00 93.06 118 LYS A N 1
ATOM 952 C CA . LYS A 1 118 ? 10.348 -3.008 6.347 1.00 93.06 118 LYS A CA 1
ATOM 953 C C . LYS A 1 118 ? 10.696 -2.819 7.825 1.00 93.06 118 LYS A C 1
ATOM 955 O O . LYS A 1 118 ? 10.043 -3.434 8.663 1.00 93.06 118 LYS A O 1
ATOM 960 N N . ALA A 1 119 ? 11.588 -1.885 8.150 1.00 91.50 119 ALA A N 1
ATOM 961 C CA . ALA A 1 119 ? 11.955 -1.557 9.528 1.00 91.50 119 ALA A CA 1
ATOM 962 C C . ALA A 1 119 ? 10.744 -1.085 10.359 1.00 91.50 119 ALA A C 1
ATOM 964 O O . ALA A 1 119 ? 10.551 -1.498 11.504 1.00 91.50 119 ALA A O 1
ATOM 965 N N . ALA A 1 120 ? 9.858 -0.273 9.772 1.00 87.56 120 ALA A N 1
ATOM 966 C CA . ALA A 1 120 ? 8.618 0.153 10.423 1.00 87.56 120 ALA A CA 1
ATOM 967 C C . ALA A 1 120 ? 7.647 -1.016 10.674 1.00 87.56 120 ALA A C 1
ATOM 969 O O . ALA A 1 120 ? 6.878 -0.994 11.633 1.00 87.56 120 ALA A O 1
ATOM 970 N N . LYS A 1 121 ? 7.645 -2.042 9.817 1.00 86.25 121 LYS A N 1
ATOM 971 C CA . LYS A 1 121 ? 6.835 -3.251 10.024 1.00 86.25 121 LYS A CA 1
ATOM 972 C C . LYS A 1 121 ? 7.433 -4.163 11.087 1.00 86.25 121 LYS A C 1
ATOM 974 O O . LYS A 1 121 ? 6.681 -4.647 11.926 1.00 86.25 121 LYS A O 1
ATOM 979 N N . GLU A 1 122 ? 8.745 -4.368 11.064 1.00 87.25 122 GLU A N 1
ATOM 980 C CA . GLU A 1 122 ? 9.466 -5.189 12.044 1.00 87.25 122 GLU A CA 1
ATOM 981 C C . GLU A 1 122 ? 9.320 -4.597 13.452 1.00 87.25 122 GLU A C 1
ATOM 983 O O . GLU A 1 122 ? 8.788 -5.264 14.339 1.00 87.25 122 GLU A O 1
ATOM 988 N N . SER A 1 123 ? 9.601 -3.301 13.617 1.00 83.62 123 SER A N 1
ATOM 989 C CA . SER A 1 123 ? 9.410 -2.596 14.897 1.00 83.62 123 SER A CA 1
ATOM 990 C C . SER A 1 123 ? 7.967 -2.642 15.411 1.00 83.62 123 SER A C 1
ATOM 992 O O . SER A 1 123 ? 7.735 -2.809 16.606 1.00 83.62 123 SER A O 1
ATOM 994 N N . ASN A 1 124 ? 6.968 -2.540 14.528 1.00 83.12 124 ASN A N 1
ATOM 995 C CA . ASN A 1 124 ? 5.565 -2.708 14.917 1.00 83.12 124 ASN A CA 1
ATOM 996 C C . ASN A 1 124 ? 5.207 -4.158 15.278 1.00 83.12 124 ASN A C 1
ATOM 998 O O . ASN A 1 124 ? 4.290 -4.368 16.066 1.00 83.12 124 ASN A O 1
ATOM 1002 N N . SER A 1 125 ? 5.885 -5.153 14.704 1.00 76.81 125 SER A N 1
ATOM 1003 C CA . SER A 1 125 ? 5.635 -6.567 15.000 1.00 76.81 125 SER A CA 1
ATOM 1004 C C . SER A 1 125 ? 6.238 -7.022 16.330 1.00 76.81 125 SER A C 1
ATOM 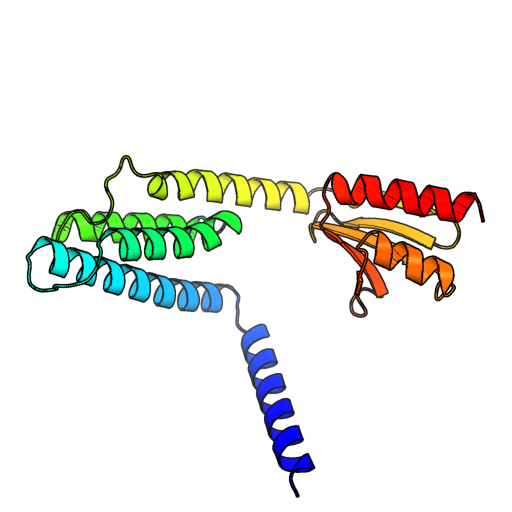1006 O O . SER A 1 125 ? 5.673 -7.906 16.970 1.00 76.81 125 SER A O 1
ATOM 1008 N N . GLU A 1 126 ? 7.339 -6.397 16.749 1.00 82.69 126 GLU A N 1
ATOM 1009 C CA . GLU A 1 126 ? 7.995 -6.626 18.043 1.00 82.69 126 GLU A CA 1
ATOM 1010 C C . GLU A 1 126 ? 7.275 -5.917 19.195 1.00 82.69 126 GLU A C 1
ATOM 1012 O O . GLU A 1 126 ? 7.396 -6.308 20.355 1.00 82.69 126 GLU A O 1
ATOM 1017 N N . ARG A 1 127 ? 6.513 -4.864 18.888 1.00 83.44 127 ARG A N 1
ATOM 1018 C CA . ARG A 1 127 ? 5.836 -4.053 19.894 1.00 83.44 127 ARG A CA 1
ATOM 1019 C C . ARG A 1 127 ? 4.640 -4.790 20.490 1.00 83.44 127 ARG A C 1
ATOM 1021 O O . ARG A 1 127 ? 3.732 -5.212 19.774 1.00 83.44 127 ARG A O 1
ATOM 1028 N N . GLU A 1 128 ? 4.609 -4.869 21.816 1.00 81.56 128 GLU A N 1
ATOM 1029 C CA . GLU A 1 128 ? 3.480 -5.445 22.541 1.00 81.56 128 GLU A CA 1
ATOM 1030 C C . GLU A 1 128 ? 2.196 -4.635 22.332 1.00 81.56 128 GLU A C 1
ATOM 1032 O O . GLU A 1 128 ? 2.202 -3.402 22.232 1.00 81.56 128 GLU A O 1
ATOM 1037 N N . ASN A 1 129 ? 1.071 -5.347 22.277 1.00 88.06 129 ASN A N 1
ATOM 1038 C CA . ASN A 1 129 ? -0.241 -4.727 22.186 1.00 88.06 129 ASN A CA 1
ATOM 1039 C C . ASN A 1 129 ? -0.556 -3.995 23.490 1.00 88.06 129 ASN A C 1
ATOM 1041 O O . ASN A 1 129 ? -0.431 -4.563 24.573 1.00 88.06 129 ASN A O 1
ATOM 1045 N N . SER A 1 130 ? -1.029 -2.756 23.385 1.00 86.69 130 SER A N 1
ATOM 1046 C CA . SER A 1 130 ? -1.562 -2.037 24.538 1.00 86.69 130 SER A CA 1
ATOM 1047 C C . SER A 1 130 ? -3.069 -2.246 24.637 1.00 86.69 130 SER A C 1
ATOM 1049 O O . SER A 1 130 ? -3.801 -2.114 23.649 1.00 86.69 130 SER A O 1
ATOM 1051 N N . GLU A 1 131 ? -3.532 -2.564 25.845 1.00 91.81 131 GLU A N 1
ATOM 1052 C CA . GLU A 1 131 ? -4.948 -2.726 26.158 1.00 91.81 131 GLU A CA 1
ATOM 1053 C C . GLU A 1 131 ? -5.416 -1.630 27.119 1.00 91.81 131 GLU A C 1
ATOM 1055 O O . GLU A 1 131 ? -4.726 -1.280 28.076 1.00 91.81 131 GLU A O 1
ATOM 1060 N N . ILE A 1 132 ? -6.597 -1.073 26.854 1.00 91.44 132 ILE A N 1
ATOM 1061 C CA . ILE A 1 132 ? -7.246 -0.078 27.710 1.00 91.44 132 ILE A CA 1
ATOM 1062 C C . ILE A 1 132 ? -8.680 -0.529 27.966 1.00 91.44 132 ILE A C 1
ATOM 1064 O O . ILE A 1 132 ? -9.454 -0.714 27.025 1.00 91.44 132 ILE A O 1
ATOM 1068 N N . THR A 1 133 ? -9.054 -0.662 29.236 1.00 91.31 133 THR A N 1
ATOM 1069 C CA . THR A 1 133 ? -10.430 -0.974 29.635 1.00 91.31 133 THR A CA 1
ATOM 1070 C C . THR A 1 133 ? -11.338 0.236 29.425 1.00 91.31 133 THR A C 1
ATOM 1072 O O . THR A 1 133 ? -10.993 1.361 29.797 1.00 91.31 133 THR A O 1
ATOM 1075 N N . ILE A 1 134 ? -12.510 0.007 28.836 1.00 91.00 134 ILE A N 1
ATOM 1076 C CA . ILE A 1 134 ? -13.545 1.020 28.602 1.00 91.00 134 ILE A CA 1
ATOM 1077 C C . ILE A 1 134 ? -14.888 0.541 29.173 1.00 91.00 134 ILE A C 1
ATOM 1079 O O . ILE A 1 134 ? -15.058 -0.653 29.420 1.00 91.00 134 ILE A O 1
ATOM 1083 N N . PRO A 1 135 ? -15.871 1.433 29.381 1.00 87.75 135 PRO A N 1
ATOM 1084 C CA . PRO A 1 135 ? -17.216 1.001 29.745 1.00 87.75 135 PRO A CA 1
ATOM 1085 C C . PRO A 1 135 ? -17.783 0.030 28.696 1.00 87.75 135 PRO A C 1
ATOM 1087 O O . PRO A 1 135 ? -17.884 0.372 27.517 1.00 87.75 135 PRO A O 1
ATOM 1090 N N . GLY A 1 136 ? -18.124 -1.189 29.125 1.00 86.56 136 GLY A N 1
ATOM 1091 C CA . GLY A 1 136 ? -18.704 -2.229 28.268 1.00 86.56 136 GLY A CA 1
ATOM 1092 C C . GLY A 1 136 ? -17.717 -2.987 27.371 1.00 86.56 136 GLY A C 1
ATOM 1093 O O . GLY A 1 136 ? -18.161 -3.656 26.434 1.00 86.56 136 GLY A O 1
ATOM 1094 N N . GLY A 1 137 ? -16.403 -2.873 27.609 1.00 92.50 137 GLY A N 1
ATOM 1095 C CA . GLY A 1 137 ? -15.413 -3.693 26.915 1.00 92.50 137 GLY A CA 1
ATOM 1096 C C . GLY A 1 137 ? -13.969 -3.207 27.042 1.00 92.50 137 GLY A C 1
ATOM 1097 O O . GLY A 1 137 ? -13.553 -2.617 28.040 1.00 92.50 137 GLY A O 1
ATOM 1098 N N . LYS A 1 138 ? -13.173 -3.438 25.997 1.00 95.12 138 LYS A N 1
ATOM 1099 C CA . LYS A 1 138 ? -11.760 -3.056 25.942 1.00 95.12 138 LYS A CA 1
ATOM 1100 C C . LYS A 1 138 ? -11.326 -2.572 24.568 1.00 95.12 138 LYS A C 1
ATOM 1102 O O . LYS A 1 138 ? -11.892 -2.922 23.535 1.00 95.12 138 LYS A O 1
ATOM 1107 N N . VAL A 1 139 ? -10.270 -1.776 24.560 1.00 94.69 139 VAL A N 1
ATOM 1108 C CA . VAL A 1 139 ? -9.608 -1.293 23.354 1.00 94.69 139 VAL A CA 1
ATOM 1109 C C . VAL A 1 139 ? -8.246 -1.953 23.268 1.00 94.69 139 VAL A C 1
ATOM 1111 O O . VAL A 1 139 ? -7.482 -1.894 24.224 1.00 94.69 139 VAL A O 1
ATOM 1114 N N . VAL A 1 140 ? -7.939 -2.544 22.120 1.00 94.50 140 VAL A N 1
ATOM 1115 C CA . VAL A 1 140 ? -6.652 -3.172 21.826 1.00 94.50 140 VAL A CA 1
ATOM 1116 C C . VAL A 1 140 ? -5.988 -2.397 20.697 1.00 94.50 140 VAL A C 1
ATOM 1118 O O . VAL A 1 140 ? -6.513 -2.307 19.582 1.00 94.50 140 VAL A O 1
ATOM 1121 N N . GLN A 1 141 ? -4.822 -1.821 20.970 1.00 93.12 141 GLN A N 1
ATOM 1122 C CA . GLN A 1 141 ? -3.964 -1.263 19.935 1.00 93.12 141 GLN A CA 1
ATOM 1123 C C . GLN A 1 141 ? -3.039 -2.372 19.433 1.00 93.12 141 GLN A C 1
ATOM 1125 O O . GLN A 1 141 ? -2.012 -2.677 20.034 1.00 93.12 141 GLN A O 1
ATOM 1130 N N . ASN A 1 142 ? -3.446 -3.002 18.334 1.00 91.31 142 ASN A N 1
ATOM 1131 C CA . ASN A 1 142 ? -2.724 -4.103 17.719 1.00 91.31 142 ASN A CA 1
ATOM 1132 C C . ASN A 1 142 ? -1.660 -3.551 16.763 1.00 91.31 142 ASN A C 1
ATOM 1134 O O . ASN A 1 142 ? -1.969 -3.115 15.646 1.00 91.31 142 ASN A O 1
ATOM 1138 N N . TRP A 1 143 ? -0.407 -3.537 17.221 1.00 88.56 143 TRP A N 1
ATOM 1139 C CA . TRP A 1 143 ? 0.718 -3.014 16.443 1.00 88.56 143 TRP A CA 1
ATOM 1140 C C . TRP A 1 143 ? 1.084 -3.938 15.286 1.00 88.56 143 TRP A C 1
ATOM 1142 O O . TRP A 1 143 ? 1.263 -3.456 14.166 1.00 88.56 143 TRP A O 1
ATOM 1152 N N . LYS A 1 144 ? 1.044 -5.256 15.511 1.00 86.06 144 LYS A N 1
ATOM 1153 C CA . LYS A 1 144 ? 1.314 -6.277 14.492 1.00 86.06 144 LYS A CA 1
ATOM 1154 C C . LYS A 1 144 ? 0.392 -6.161 13.274 1.00 86.06 144 LYS A C 1
ATOM 1156 O O . LYS A 1 144 ? 0.860 -6.165 12.140 1.00 86.06 144 LYS A O 1
ATOM 1161 N N . GLU A 1 145 ? -0.912 -6.012 13.498 1.00 85.94 145 GLU A N 1
ATOM 1162 C CA . GLU A 1 145 ? -1.906 -5.843 12.424 1.00 85.94 145 GLU A CA 1
ATOM 1163 C C . GLU A 1 145 ? -2.054 -4.382 11.969 1.00 85.94 145 GLU A C 1
ATOM 1165 O O . GLU A 1 145 ? -2.774 -4.083 11.010 1.00 85.94 145 GLU A O 1
ATOM 1170 N N . ASN A 1 146 ? -1.394 -3.444 12.656 1.00 91.00 146 ASN A N 1
ATOM 1171 C CA . ASN A 1 146 ? -1.558 -2.009 12.458 1.00 91.00 146 ASN A CA 1
ATOM 1172 C C . ASN A 1 146 ? -3.049 -1.593 12.514 1.00 91.00 146 ASN A C 1
ATOM 1174 O O . ASN A 1 146 ? -3.610 -0.940 11.615 1.00 91.00 146 ASN A O 1
ATOM 1178 N N . ARG A 1 147 ? -3.733 -2.049 13.571 1.00 94.19 147 ARG A N 1
ATOM 1179 C CA . ARG A 1 147 ? -5.169 -1.851 13.809 1.00 94.19 147 ARG A CA 1
ATOM 1180 C C . ARG A 1 147 ? -5.431 -1.353 15.222 1.00 94.19 147 ARG A C 1
ATOM 1182 O O . ARG A 1 147 ? -4.864 -1.846 16.185 1.00 94.19 147 ARG A O 1
ATOM 1189 N N . LEU A 1 148 ? -6.346 -0.400 15.336 1.00 94.81 148 LEU A N 1
ATOM 1190 C CA . LEU A 1 148 ? -6.950 0.003 16.598 1.00 94.81 148 LEU A CA 1
ATOM 1191 C C . LEU A 1 148 ? -8.317 -0.670 16.693 1.00 94.81 148 LEU A C 1
ATOM 1193 O O . LEU A 1 148 ? -9.165 -0.437 15.827 1.00 94.81 148 LEU A O 1
ATOM 1197 N N . GLN A 1 149 ? -8.501 -1.525 17.693 1.00 95.56 149 GLN A N 1
ATOM 1198 C CA . GLN A 1 149 ? -9.648 -2.418 17.821 1.00 95.56 149 GLN A CA 1
ATOM 1199 C C . GLN A 1 149 ? -10.417 -2.108 19.103 1.00 95.56 149 GLN A C 1
ATOM 1201 O O . GLN A 1 149 ? -9.821 -1.936 20.158 1.00 95.56 149 GLN A O 1
ATOM 1206 N N . ILE A 1 150 ? -11.740 -2.046 19.013 1.00 95.44 150 ILE A N 1
ATOM 1207 C CA . ILE A 1 150 ? -12.656 -1.895 20.140 1.00 95.44 150 ILE A CA 1
ATOM 1208 C C . ILE A 1 150 ? -13.477 -3.179 20.217 1.00 95.44 150 ILE A C 1
ATOM 1210 O O . ILE A 1 150 ? -14.193 -3.530 19.273 1.00 95.44 150 ILE A O 1
ATOM 1214 N N . ILE A 1 151 ? -13.339 -3.884 21.330 1.00 95.44 151 ILE A N 1
ATOM 1215 C CA . ILE A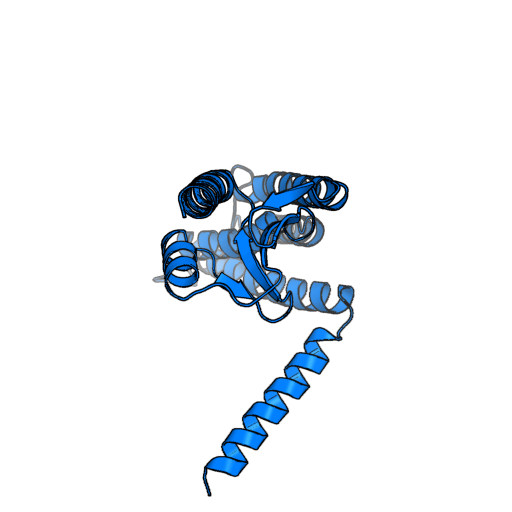 1 151 ? -14.001 -5.149 21.628 1.00 95.44 151 ILE A CA 1
ATOM 1216 C C . ILE A 1 151 ? -15.004 -4.857 22.737 1.00 95.44 151 ILE A C 1
ATOM 1218 O O . ILE A 1 151 ? -14.615 -4.389 23.801 1.00 95.44 151 ILE A O 1
ATOM 1222 N N . PHE A 1 152 ? -16.282 -5.108 22.479 1.00 94.25 152 PHE A N 1
ATOM 1223 C CA . PHE A 1 152 ? -17.330 -4.994 23.492 1.00 94.25 152 PHE A CA 1
ATOM 1224 C C . PHE A 1 152 ? -17.664 -6.380 24.039 1.00 94.25 152 PHE A C 1
ATOM 1226 O O . PHE A 1 152 ? -17.624 -7.351 23.282 1.00 94.25 152 PHE A O 1
ATOM 1233 N N . ASP A 1 153 ? -18.024 -6.463 25.320 1.00 92.25 153 ASP A N 1
ATOM 1234 C CA . ASP A 1 153 ? -18.401 -7.735 25.959 1.00 92.25 153 ASP A CA 1
ATOM 1235 C C . ASP A 1 153 ? -19.700 -8.292 25.363 1.00 92.25 153 ASP A C 1
ATOM 1237 O O . ASP A 1 153 ? -19.857 -9.493 25.160 1.00 92.25 153 ASP A O 1
ATOM 1241 N N . ASN A 1 154 ? -20.624 -7.386 25.037 1.00 91.50 154 ASN A N 1
ATOM 1242 C CA . ASN A 1 154 ? -21.896 -7.676 24.393 1.00 91.50 154 ASN A CA 1
ATOM 1243 C C . ASN A 1 154 ? -22.093 -6.780 23.172 1.00 91.50 154 ASN A C 1
ATOM 1245 O O . ASN A 1 154 ? -21.392 -5.786 22.977 1.00 91.50 154 ASN A O 1
ATOM 1249 N N . LYS A 1 155 ? -23.088 -7.109 22.343 1.00 92.25 155 LYS A N 1
ATOM 1250 C CA . LYS A 1 155 ? -23.455 -6.263 21.206 1.00 92.25 155 LYS A CA 1
ATOM 1251 C C . LYS A 1 155 ? -23.805 -4.849 21.711 1.00 92.25 155 LYS A C 1
ATOM 1253 O O . LYS A 1 155 ? -24.761 -4.727 22.477 1.00 92.25 155 LYS A O 1
ATOM 1258 N N . PRO A 1 156 ? -23.084 -3.798 21.272 1.00 92.38 156 PRO A N 1
ATOM 1259 C CA . PRO A 1 156 ? -23.396 -2.434 21.675 1.00 92.38 156 PRO A CA 1
ATOM 1260 C C . PRO A 1 156 ? -24.777 -2.023 21.157 1.00 92.38 156 PRO A C 1
ATOM 1262 O O . PRO A 1 156 ? -25.261 -2.537 20.142 1.00 92.38 156 PRO A O 1
ATOM 1265 N N . ASP A 1 157 ? -25.410 -1.085 21.853 1.00 93.44 157 ASP A N 1
ATOM 1266 C CA . ASP A 1 157 ? -26.711 -0.555 21.463 1.00 93.44 157 ASP A CA 1
ATOM 1267 C C . ASP A 1 157 ? -26.642 0.238 20.146 1.00 93.44 157 ASP A C 1
ATOM 1269 O O . ASP A 1 157 ? -25.571 0.587 19.635 1.00 93.44 157 ASP A O 1
ATOM 1273 N N . TYR A 1 158 ? -27.815 0.519 19.580 1.00 94.94 158 TYR A N 1
ATOM 1274 C CA . TYR A 1 158 ? -27.933 1.145 18.267 1.00 94.94 158 TYR A CA 1
ATOM 1275 C C . TYR A 1 158 ? -27.233 2.511 18.175 1.00 94.94 158 TYR A C 1
ATOM 1277 O O . TYR A 1 158 ? -26.550 2.771 17.179 1.00 94.94 158 TYR A O 1
ATOM 1285 N N . ASP A 1 159 ? -27.344 3.358 19.201 1.00 94.56 159 ASP A N 1
ATOM 1286 C CA . ASP A 1 159 ? -26.740 4.694 19.181 1.00 94.56 159 ASP A CA 1
ATOM 1287 C C . ASP A 1 159 ? -25.215 4.618 19.267 1.00 94.56 159 ASP A C 1
ATOM 1289 O O . ASP A 1 159 ? -24.518 5.302 18.512 1.00 94.56 159 ASP A O 1
ATOM 1293 N N . THR A 1 160 ? -24.688 3.702 20.081 1.00 93.56 160 THR A N 1
ATOM 1294 C CA . THR A 1 160 ? -23.246 3.423 20.139 1.00 93.56 160 THR A CA 1
ATOM 1295 C C . THR A 1 160 ? -22.718 2.925 18.792 1.00 93.56 160 THR A C 1
ATOM 1297 O O . THR A 1 160 ? -21.682 3.393 18.314 1.00 93.56 160 THR A O 1
ATOM 1300 N N . ILE A 1 161 ? -23.445 2.026 18.118 1.00 95.25 161 ILE A N 1
ATOM 1301 C CA . ILE A 1 161 ? -23.087 1.562 16.767 1.00 95.25 161 ILE A CA 1
ATOM 1302 C C . ILE A 1 161 ? -23.067 2.725 15.769 1.00 95.25 161 ILE A C 1
ATOM 1304 O O . ILE A 1 161 ? -22.176 2.796 14.914 1.00 95.25 161 ILE A O 1
ATOM 1308 N N . ARG A 1 162 ? -24.044 3.635 15.849 1.00 96.19 162 ARG A N 1
ATOM 1309 C CA . ARG A 1 162 ? -24.108 4.816 14.982 1.00 96.19 162 ARG A CA 1
ATOM 1310 C C . ARG A 1 16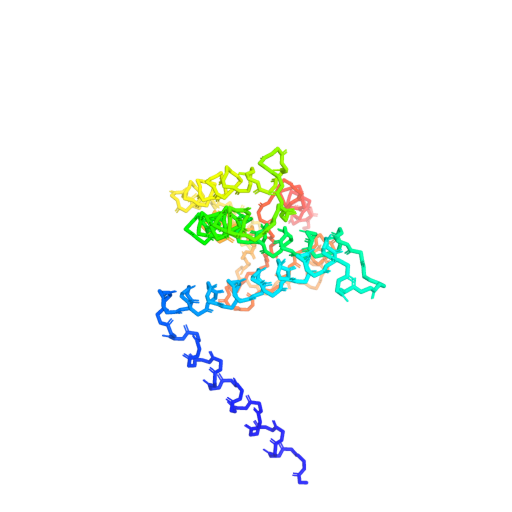2 ? -22.898 5.724 15.199 1.00 96.19 162 ARG A C 1
ATOM 1312 O O . ARG A 1 162 ? -22.291 6.153 14.217 1.00 96.19 162 ARG A O 1
ATOM 1319 N N . GLU A 1 163 ? -22.512 5.960 16.450 1.00 95.56 163 GLU A N 1
ATOM 1320 C CA . GLU A 1 163 ? -21.364 6.808 16.781 1.00 95.56 163 GLU A CA 1
ATOM 1321 C C . GLU A 1 163 ? -20.037 6.166 16.338 1.00 95.56 163 GLU A C 1
ATOM 1323 O O . GLU A 1 163 ? -19.207 6.827 15.713 1.00 95.56 163 GLU A O 1
ATOM 1328 N N . LEU A 1 164 ? -19.867 4.851 16.524 1.00 95.56 164 LEU A N 1
ATOM 1329 C CA . LEU A 1 164 ? -18.705 4.104 16.016 1.00 95.56 164 LEU A CA 1
ATOM 1330 C C . LEU A 1 164 ? -18.539 4.270 14.499 1.00 95.56 164 LEU A C 1
ATOM 1332 O O . LEU A 1 164 ? -17.447 4.581 14.013 1.00 95.56 164 LEU A O 1
ATOM 1336 N N . LYS A 1 165 ? -19.632 4.108 13.744 1.00 96.00 165 LYS A N 1
ATOM 1337 C CA . LYS A 1 165 ? -19.628 4.280 12.283 1.00 96.00 165 LYS A CA 1
ATOM 1338 C C . LYS A 1 165 ? -19.311 5.715 11.873 1.00 96.00 165 LYS A C 1
ATOM 1340 O O . LYS A 1 165 ? -18.532 5.908 10.941 1.00 96.00 165 LYS A O 1
ATOM 1345 N N . LYS A 1 166 ? -19.870 6.707 12.571 1.00 95.75 166 LYS A N 1
ATOM 1346 C CA . LYS A 1 166 ? -19.614 8.137 12.331 1.00 95.75 166 LYS A CA 1
ATOM 1347 C C . LYS A 1 166 ? -18.128 8.483 12.471 1.00 95.75 166 LYS A C 1
ATOM 1349 O O . LYS A 1 166 ? -17.598 9.227 11.653 1.00 95.75 166 LYS A O 1
ATOM 1354 N N . TRP A 1 167 ? -17.436 7.876 13.433 1.00 95.56 167 TRP A N 1
ATOM 1355 C CA . TRP A 1 167 ? -15.988 8.031 13.629 1.00 95.56 167 TRP A CA 1
ATOM 1356 C C . TRP A 1 167 ? -15.119 7.099 12.762 1.00 95.56 167 TRP A C 1
ATOM 1358 O O . TRP A 1 167 ? -13.887 7.085 12.877 1.00 95.56 167 TRP A O 1
ATOM 1368 N N . GLY A 1 168 ? -15.742 6.342 11.853 1.00 94.31 168 GLY A N 1
ATOM 1369 C CA . GLY A 1 168 ? -15.063 5.523 10.851 1.00 94.31 168 GLY A CA 1
ATOM 1370 C C . GLY A 1 168 ? -14.602 4.149 11.338 1.00 94.31 168 GLY A C 1
ATOM 1371 O O . GLY A 1 168 ? -13.780 3.523 10.664 1.00 94.31 168 GLY A O 1
ATOM 1372 N N . PHE A 1 169 ? -15.104 3.661 12.476 1.00 96.12 169 PHE A N 1
ATOM 1373 C CA . PHE A 1 169 ? -14.874 2.282 12.906 1.00 96.12 169 PHE A CA 1
ATOM 1374 C C . PHE A 1 169 ? -15.770 1.325 12.119 1.00 96.12 169 PHE A C 1
ATOM 1376 O O . PHE A 1 169 ? -16.969 1.558 11.943 1.00 96.12 169 PHE A O 1
ATOM 1383 N N . LYS A 1 170 ? -15.186 0.221 11.645 1.00 96.50 170 LYS A N 1
ATOM 1384 C CA . LYS A 1 170 ? -15.898 -0.817 10.892 1.00 96.50 170 LYS A CA 1
ATOM 1385 C C . LYS A 1 170 ? -15.916 -2.118 11.681 1.00 96.50 170 LYS A C 1
ATOM 1387 O O . LYS A 1 170 ? -14.887 -2.525 12.216 1.00 96.50 170 LYS A O 1
ATOM 1392 N N . TRP A 1 171 ? -17.070 -2.777 11.719 1.00 96.56 171 TRP A N 1
ATOM 1393 C CA . TRP A 1 171 ? -17.191 -4.109 12.303 1.00 96.56 171 TRP A CA 1
ATOM 1394 C C . TRP A 1 171 ? -16.416 -5.130 11.469 1.00 96.56 171 TRP A C 1
ATOM 1396 O O . TRP A 1 171 ? -16.591 -5.203 10.251 1.00 96.56 171 TRP A O 1
ATOM 1406 N N . ALA A 1 172 ? -15.579 -5.922 12.131 1.00 94.25 172 ALA A N 1
ATOM 1407 C CA . ALA A 1 172 ? -14.819 -6.995 11.519 1.00 94.25 172 ALA A CA 1
ATOM 1408 C C . ALA A 1 172 ? -15.173 -8.334 12.187 1.00 94.25 172 ALA A C 1
ATOM 1410 O O . ALA A 1 172 ? -14.680 -8.620 13.279 1.00 94.25 172 ALA A O 1
ATOM 1411 N N . PRO A 1 173 ? -16.006 -9.173 11.540 1.00 92.69 173 PRO A N 1
ATOM 1412 C CA . PRO A 1 173 ? -16.520 -10.396 12.154 1.00 92.69 173 PRO A CA 1
ATOM 1413 C C . PRO A 1 173 ? -15.431 -11.439 12.428 1.00 92.69 173 PRO A C 1
ATOM 1415 O O . PRO A 1 173 ? -15.553 -12.196 13.380 1.00 92.69 173 PRO A O 1
ATOM 1418 N N . SER A 1 174 ? -14.345 -11.454 11.648 1.00 90.94 174 SER A N 1
ATOM 1419 C CA . SER A 1 174 ? -13.230 -12.396 11.823 1.00 90.94 174 SER A CA 1
ATOM 1420 C C . SER A 1 174 ? -12.460 -12.208 13.132 1.00 90.94 174 SER A C 1
ATOM 1422 O O . SER A 1 174 ? -11.825 -13.145 13.598 1.00 90.94 174 SER A O 1
ATOM 1424 N N . VAL A 1 175 ? -12.492 -10.999 13.698 1.00 90.31 175 VAL A N 1
ATOM 1425 C CA . VAL A 1 175 ? -11.813 -10.638 14.956 1.00 90.31 175 VAL A CA 1
ATOM 1426 C C . VAL A 1 175 ? -12.801 -10.209 16.041 1.00 90.31 175 VAL A C 1
ATOM 1428 O O . VAL A 1 175 ? -12.378 -9.764 17.100 1.00 90.31 175 VAL A O 1
ATOM 1431 N N . ALA A 1 176 ? -14.108 -10.294 15.761 1.00 93.38 176 ALA A N 1
ATOM 1432 C CA . ALA A 1 176 ? -15.189 -9.836 16.632 1.00 93.38 176 ALA A CA 1
ATOM 1433 C C . ALA A 1 176 ? -14.953 -8.432 17.235 1.00 93.38 176 ALA A C 1
ATOM 1435 O O . ALA A 1 176 ? -15.240 -8.188 18.405 1.00 93.38 176 ALA A O 1
ATOM 1436 N N . ALA A 1 177 ? -14.432 -7.496 16.433 1.00 95.12 177 ALA A N 1
ATOM 1437 C CA . ALA A 1 177 ? -14.062 -6.162 16.901 1.00 95.12 177 ALA A CA 1
ATOM 1438 C C . ALA A 1 177 ? -14.483 -5.057 15.927 1.00 95.12 177 ALA A C 1
ATOM 1440 O O . ALA A 1 177 ? -14.509 -5.233 14.704 1.00 95.12 177 ALA A O 1
ATOM 1441 N N . TRP A 1 178 ? -14.749 -3.874 16.474 1.00 96.19 178 TRP A N 1
ATOM 1442 C CA . TRP A 1 178 ? -14.832 -2.635 15.709 1.00 96.19 178 TRP A CA 1
ATOM 1443 C C . TRP A 1 178 ? -13.426 -2.095 15.499 1.00 96.19 178 TRP A C 1
ATOM 1445 O O . TRP A 1 178 ? -12.749 -1.769 16.466 1.00 96.19 178 TRP A O 1
ATOM 1455 N N . GLN A 1 179 ? -12.964 -1.990 14.255 1.00 96.12 179 GLN A N 1
ATOM 1456 C CA . GLN A 1 179 ? -11.572 -1.637 13.990 1.00 96.12 179 GLN A CA 1
ATOM 1457 C C . GLN A 1 179 ? -11.379 -0.535 12.954 1.00 96.12 179 GLN A C 1
ATOM 1459 O O . GLN A 1 179 ? -12.203 -0.322 12.058 1.00 96.12 179 GLN A O 1
ATOM 1464 N N . ARG A 1 180 ? -10.237 0.146 13.082 1.00 95.25 180 ARG A N 1
ATOM 1465 C CA . ARG A 1 180 ? -9.704 1.142 12.146 1.00 95.25 180 ARG A CA 1
ATOM 1466 C C . ARG A 1 180 ? -8.178 0.999 12.049 1.00 95.25 180 ARG A C 1
ATOM 1468 O O . ARG A 1 180 ? -7.559 0.342 12.878 1.00 95.25 180 ARG A O 1
ATOM 1475 N N . PHE A 1 181 ? -7.558 1.582 11.024 1.00 93.62 181 PHE A N 1
ATOM 1476 C CA . PHE A 1 181 ? -6.095 1.656 10.896 1.00 93.62 181 PHE A CA 1
ATOM 1477 C C . PHE A 1 181 ? -5.462 2.349 12.113 1.00 93.62 181 PHE A C 1
ATOM 1479 O O . PHE A 1 181 ? -5.991 3.367 12.552 1.00 93.62 181 PHE A O 1
ATOM 1486 N N . ASN A 1 182 ? -4.352 1.842 12.651 1.00 91.88 182 ASN A N 1
ATOM 1487 C CA . ASN A 1 182 ? -3.690 2.470 13.796 1.00 91.88 182 ASN A CA 1
ATOM 1488 C C . ASN A 1 182 ? -2.896 3.713 13.340 1.00 91.88 182 ASN A C 1
ATOM 1490 O O . ASN A 1 182 ? -1.828 3.622 12.745 1.00 91.88 182 ASN A O 1
ATOM 1494 N N . ASN A 1 183 ? -3.464 4.898 13.564 1.00 92.44 183 ASN A N 1
ATOM 1495 C CA . ASN A 1 183 ? -2.822 6.188 13.314 1.00 92.44 183 ASN A CA 1
ATOM 1496 C C . ASN A 1 183 ? -3.350 7.255 14.287 1.00 92.44 183 ASN A C 1
ATOM 1498 O O . ASN A 1 183 ? -4.315 7.027 15.020 1.00 92.44 183 ASN A O 1
ATOM 1502 N N . ASN A 1 184 ? -2.758 8.450 14.249 1.00 92.69 184 ASN A N 1
ATOM 1503 C CA . ASN A 1 184 ? -3.122 9.555 15.142 1.00 92.69 184 ASN A CA 1
ATOM 1504 C C . ASN A 1 184 ? -4.600 9.967 15.037 1.00 92.69 184 ASN A C 1
ATOM 1506 O O . ASN A 1 184 ? -5.228 10.276 16.048 1.00 92.69 184 ASN A O 1
ATOM 1510 N N . ASN A 1 185 ? -5.183 9.922 13.835 1.00 94.38 185 ASN A N 1
ATOM 1511 C CA . ASN A 1 185 ? -6.602 10.227 13.637 1.00 94.38 185 ASN A CA 1
ATOM 1512 C C . ASN A 1 185 ? -7.502 9.175 14.313 1.00 94.38 185 ASN A C 1
ATOM 1514 O O . ASN A 1 185 ? -8.504 9.512 14.935 1.00 94.38 185 ASN A O 1
ATOM 1518 N N . SER A 1 186 ? -7.126 7.899 14.255 1.00 92.94 186 SER A N 1
ATOM 1519 C CA . SER A 1 186 ? -7.850 6.830 14.946 1.00 92.94 186 SER A CA 1
ATOM 1520 C C . SER A 1 186 ? -7.764 6.961 16.463 1.00 92.94 186 SER A C 1
ATOM 1522 O O . SER A 1 186 ? -8.762 6.732 17.139 1.00 92.94 186 SER A O 1
ATOM 1524 N N . ILE A 1 187 ? -6.619 7.393 17.001 1.00 93.44 187 ILE A N 1
ATOM 1525 C CA . ILE A 1 187 ? -6.474 7.691 18.435 1.00 93.44 187 ILE A CA 1
ATOM 1526 C C . ILE A 1 187 ? -7.389 8.858 18.833 1.00 93.44 187 ILE A C 1
ATOM 1528 O O . ILE A 1 187 ? -8.059 8.797 19.862 1.00 93.44 187 ILE A O 1
ATOM 1532 N N . PHE A 1 188 ? -7.458 9.913 18.016 1.00 95.12 188 PHE A N 1
ATOM 1533 C CA . PHE A 1 188 ? -8.382 11.024 18.247 1.00 95.12 188 PHE A CA 1
ATOM 1534 C C . PHE A 1 188 ? -9.845 10.560 18.235 1.00 95.12 188 PHE A C 1
ATOM 1536 O O . PHE A 1 188 ? -10.589 10.846 19.171 1.00 95.12 188 PHE A O 1
ATOM 1543 N N . ALA A 1 189 ? -10.238 9.795 17.217 1.00 95.19 189 ALA A N 1
ATOM 1544 C CA . ALA A 1 189 ? -11.577 9.229 17.091 1.00 95.19 189 ALA A CA 1
ATOM 1545 C C . ALA A 1 189 ? -11.945 8.338 18.290 1.00 95.19 189 ALA A C 1
ATOM 1547 O O . ALA A 1 189 ? -13.043 8.441 18.832 1.00 95.19 189 ALA A O 1
ATOM 1548 N N . LEU A 1 190 ? -11.002 7.515 18.758 1.00 94.19 190 LEU A N 1
ATOM 1549 C CA . LEU A 1 190 ? -11.178 6.691 19.948 1.00 94.19 190 LEU A CA 1
ATOM 1550 C C . LEU A 1 190 ? -11.464 7.538 21.192 1.00 94.19 190 LEU A C 1
ATOM 1552 O O . LEU A 1 190 ? -12.372 7.210 21.949 1.00 94.19 190 LEU A O 1
ATOM 1556 N N . LYS A 1 191 ? -10.727 8.635 21.402 1.00 93.94 191 LYS A N 1
ATOM 1557 C CA . LYS A 1 191 ? -10.967 9.534 22.543 1.00 93.94 191 LYS A CA 1
ATOM 1558 C C . LYS A 1 191 ? -12.396 10.086 22.542 1.00 93.94 191 LYS A C 1
ATOM 1560 O O . LYS A 1 191 ? -12.995 10.175 23.609 1.00 93.94 191 LYS A O 1
ATOM 1565 N N . GLN A 1 192 ? -12.951 10.405 21.370 1.00 94.94 192 GLN A N 1
ATOM 1566 C CA . GLN A 1 192 ? -14.336 10.881 21.248 1.00 94.94 192 GLN A CA 1
ATOM 1567 C C . GLN A 1 192 ? -15.353 9.790 21.596 1.00 94.94 192 GLN A C 1
ATOM 1569 O O . GLN A 1 192 ? -16.314 10.057 22.310 1.00 94.94 192 GLN A O 1
ATOM 1574 N N . ILE A 1 193 ? -15.108 8.550 21.167 1.00 93.88 193 ILE A N 1
ATOM 1575 C CA . ILE A 1 193 ? -15.964 7.411 21.526 1.00 93.88 193 ILE A CA 1
ATOM 1576 C C . ILE A 1 193 ? -15.894 7.125 23.026 1.00 93.88 193 ILE A C 1
ATOM 1578 O O . ILE A 1 193 ? -16.927 6.953 23.656 1.00 93.88 193 ILE A O 1
ATOM 1582 N N . ILE A 1 194 ? -14.697 7.113 23.620 1.00 92.69 194 ILE A N 1
ATOM 1583 C CA . ILE A 1 194 ? -14.540 6.898 25.065 1.00 92.69 194 ILE A CA 1
ATOM 1584 C C . ILE A 1 194 ? -15.260 7.994 25.851 1.00 92.69 194 ILE A C 1
ATOM 1586 O O . ILE A 1 194 ? -15.890 7.697 26.861 1.00 92.69 194 ILE A O 1
ATOM 1590 N N . LYS A 1 195 ? -15.186 9.249 25.393 1.00 93.75 195 LYS A N 1
ATOM 1591 C CA . LYS A 1 195 ? -15.934 10.357 25.991 1.00 93.75 195 LYS A CA 1
ATOM 1592 C C . LYS A 1 195 ? -17.444 10.100 25.920 1.00 93.75 195 LYS A C 1
ATOM 1594 O O . LYS A 1 195 ? -18.092 10.107 26.957 1.00 93.75 195 LYS A O 1
ATOM 1599 N N . TYR A 1 196 ? -17.963 9.772 24.736 1.00 92.25 196 TYR A N 1
ATOM 1600 C CA . TYR A 1 196 ? -19.376 9.440 24.535 1.00 92.25 196 TYR A CA 1
ATOM 1601 C C . TYR A 1 196 ? -19.851 8.278 25.426 1.00 92.25 196 TYR A C 1
ATOM 1603 O O . TYR A 1 196 ? -20.920 8.356 26.016 1.00 92.25 196 TYR A O 1
ATOM 1611 N N . LEU A 1 197 ? -19.042 7.224 25.575 1.00 90.50 197 LEU A N 1
ATOM 1612 C CA . LEU A 1 197 ? -19.371 6.069 26.420 1.00 90.50 197 LEU A CA 1
ATOM 1613 C C . LEU A 1 197 ? -19.355 6.377 27.923 1.00 90.50 197 LEU A C 1
ATOM 1615 O O . LEU A 1 197 ? -19.967 5.641 28.684 1.00 90.50 197 LEU A O 1
ATOM 1619 N N . LYS A 1 198 ? -18.625 7.409 28.361 1.00 88.88 198 LYS A N 1
ATOM 1620 C CA . LYS A 1 198 ? -18.573 7.834 29.770 1.00 88.88 198 LYS A CA 1
ATOM 1621 C C . LYS A 1 198 ? -19.690 8.803 30.149 1.00 88.88 198 LYS A C 1
ATOM 1623 O O . LYS A 1 198 ? -20.020 8.903 31.322 1.00 88.88 198 LYS A O 1
ATOM 1628 N N . GLU A 1 199 ? -20.192 9.564 29.180 1.00 87.62 199 GLU A N 1
ATOM 1629 C CA . GLU A 1 199 ? -21.261 10.556 29.368 1.00 87.62 199 GLU A CA 1
ATOM 1630 C C . GLU A 1 199 ? -22.668 9.945 29.257 1.00 87.62 199 GLU A C 1
ATOM 1632 O O . GLU A 1 199 ? -23.658 10.642 29.469 1.00 87.62 199 GLU A O 1
ATOM 1637 N N . LYS A 1 200 ? -22.744 8.660 28.909 1.00 75.25 200 LYS A N 1
ATOM 1638 C CA . LYS A 1 200 ? -23.965 7.869 28.787 1.00 75.25 200 LYS A CA 1
ATOM 1639 C C . LYS A 1 200 ? -24.246 7.100 30.072 1.00 75.25 200 LYS A C 1
ATOM 1641 O O . LYS A 1 200 ? -25.441 7.016 30.424 1.00 75.25 200 LYS A O 1
#